Protein AF-A0A834E136-F1 (afdb_monomer_lite)

Radius of gyration: 84.35 Å; chains: 1; bounding box: 165×49×210 Å

Organism: NCBI:txid89673

Sequence (262 aa):
MEGLWGRLCPQEQSDVAVHLAGGCGPAGPSRASQVPGPALGCASSLPAPTQEKERQRLENLRRKEEAEQLRRQKVEEDKRRRLEEAKLKREERLRKVMQARERVEQMKEEKKKQIEQKFAQLDEKNEKAKEERLAEEKAKKKAAAKKMEEMEVRRKQEEEARRLKWLQQEEEERRHQELLQKKKEEEEQERLRKAAEAIIHQYYHPPNVLELFGTILQLDLEDIFKKSKPRYHKRTSSAVWHSPPLQSTRVPGSLTYSLKKY

Structure (mmCIF, N/CA/C/O backbone):
data_AF-A0A834E136-F1
#
_entry.id   AF-A0A834E136-F1
#
loop_
_atom_site.group_PDB
_atom_site.id
_atom_site.type_symbol
_atom_site.label_atom_id
_atom_site.label_alt_id
_atom_site.label_comp_id
_atom_site.label_asym_id
_atom_site.label_entity_id
_atom_site.label_seq_id
_atom_site.pdbx_PDB_ins_code
_atom_site.Cartn_x
_atom_site.Cartn_y
_atom_site.Cartn_z
_atom_site.occupancy
_atom_site.B_iso_or_equiv
_atom_site.auth_seq_id
_atom_site.auth_comp_id
_atom_site.auth_asym_id
_atom_site.auth_atom_id
_atom_site.pdbx_PDB_model_num
ATOM 1 N N . MET A 1 1 ? -75.568 9.984 7.947 1.00 40.75 1 MET A N 1
ATOM 2 C CA . MET A 1 1 ? -75.629 8.64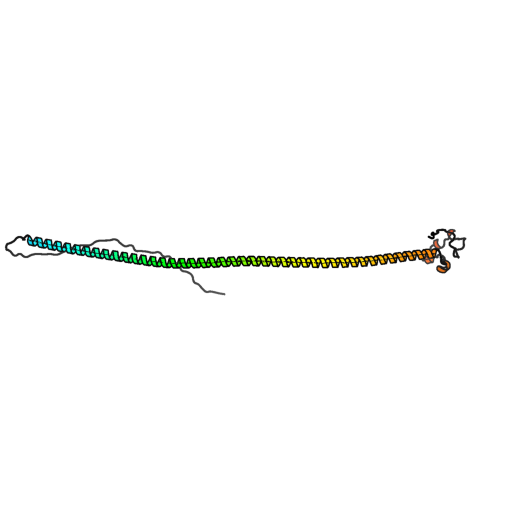6 8.564 1.00 40.75 1 MET A CA 1
ATOM 3 C C . MET A 1 1 ? -74.900 8.779 9.886 1.00 40.75 1 MET A C 1
ATOM 5 O O . MET A 1 1 ? -73.699 8.990 9.878 1.00 40.75 1 MET A O 1
ATOM 9 N N . GLU A 1 2 ? -75.625 9.121 10.954 1.00 42.00 2 GLU A N 1
ATOM 10 C CA . GLU A 1 2 ? -76.319 8.140 11.820 1.00 42.00 2 GLU A CA 1
ATOM 11 C C . GLU A 1 2 ? -75.305 7.146 12.395 1.00 42.00 2 GLU A C 1
ATOM 13 O O . GLU A 1 2 ? -74.567 6.532 11.640 1.00 42.00 2 GLU A O 1
ATOM 18 N N . GLY A 1 3 ? -75.163 6.918 13.692 1.00 41.88 3 GLY A N 1
ATOM 19 C CA . GLY A 1 3 ? -75.958 7.217 14.882 1.00 41.88 3 GLY A CA 1
ATOM 20 C C . GLY A 1 3 ? -75.423 6.255 15.962 1.00 41.88 3 GLY A C 1
ATOM 21 O O . GLY A 1 3 ? -75.027 5.148 15.623 1.00 41.88 3 GLY A O 1
ATOM 22 N N . LEU A 1 4 ? -75.202 6.729 17.197 1.00 47.88 4 LEU A N 1
ATOM 23 C CA . LEU A 1 4 ? -75.934 6.300 18.410 1.00 47.88 4 LEU A CA 1
ATOM 24 C C . LEU A 1 4 ? -75.762 4.793 18.749 1.00 47.88 4 LEU A C 1
ATOM 26 O O . LEU A 1 4 ? -76.104 3.943 17.944 1.00 47.88 4 LEU A O 1
ATOM 30 N N . TRP A 1 5 ? -75.251 4.333 19.896 1.00 47.28 5 TRP A N 1
ATOM 31 C CA . TRP A 1 5 ? -75.589 4.530 21.324 1.00 47.28 5 TRP A CA 1
ATOM 32 C C . TRP A 1 5 ? -74.465 3.843 22.152 1.00 47.28 5 TRP A C 1
ATOM 34 O O . TRP A 1 5 ? -73.765 3.000 21.606 1.00 47.28 5 TRP A O 1
ATOM 44 N N . GLY A 1 6 ? -74.202 4.042 23.446 1.00 39.84 6 GLY A N 1
ATOM 45 C CA . GLY A 1 6 ? -74.818 4.760 24.565 1.00 39.84 6 GLY A CA 1
ATOM 46 C C . GLY A 1 6 ? -73.765 4.829 25.700 1.00 39.84 6 GLY A C 1
ATOM 47 O O . GLY A 1 6 ? -72.849 4.019 25.748 1.00 39.84 6 GLY A O 1
ATOM 48 N N . ARG A 1 7 ? -73.682 5.910 26.480 1.00 42.19 7 ARG A N 1
ATOM 49 C CA . ARG A 1 7 ? -74.541 6.280 27.622 1.00 42.19 7 ARG A CA 1
ATOM 50 C C . ARG A 1 7 ? -74.270 5.406 28.861 1.00 42.19 7 ARG A C 1
ATOM 52 O O . ARG A 1 7 ? -74.858 4.344 28.986 1.00 42.19 7 ARG A O 1
ATOM 59 N N . LEU A 1 8 ? -73.488 5.925 29.813 1.00 39.44 8 LEU A N 1
ATOM 60 C CA . LEU A 1 8 ? -73.970 6.123 31.187 1.00 39.44 8 LEU A CA 1
ATOM 61 C C . LEU A 1 8 ? -73.100 7.155 31.924 1.00 39.44 8 LEU A C 1
ATOM 63 O O . LEU A 1 8 ? -71.877 7.089 31.924 1.00 39.44 8 LEU A O 1
ATOM 67 N N . CYS A 1 9 ? -73.785 8.135 32.498 1.00 40.28 9 CYS A N 1
ATOM 68 C CA . CYS A 1 9 ? -73.292 9.226 33.333 1.00 40.28 9 CYS A CA 1
ATOM 69 C C . CYS A 1 9 ? -74.016 9.091 34.704 1.00 40.28 9 CYS A C 1
ATOM 71 O O . CYS A 1 9 ? -74.736 8.109 34.896 1.00 40.28 9 CYS A O 1
ATOM 73 N N . PRO A 1 10 ? -73.889 10.044 35.636 1.00 62.47 10 PRO A N 1
ATOM 74 C CA . PRO A 1 10 ? -73.054 10.010 36.837 1.00 62.47 10 PRO A CA 1
ATOM 75 C C . PRO A 1 10 ? -73.903 9.906 38.123 1.00 62.47 10 PRO A C 1
ATOM 77 O O . PRO A 1 10 ? -75.123 9.986 38.052 1.00 62.47 10 PRO A O 1
ATOM 80 N N . GLN A 1 11 ? -73.292 9.834 39.312 1.00 38.91 11 GLN A N 1
ATOM 81 C CA . GLN A 1 11 ? -73.997 10.305 40.512 1.00 38.91 11 GLN A CA 1
ATOM 82 C C . GLN A 1 11 ? -73.032 10.777 41.607 1.00 38.91 11 GLN A C 1
ATOM 84 O O . GLN A 1 11 ? -72.382 9.994 42.296 1.00 38.91 11 GLN A O 1
ATOM 89 N N . GLU A 1 12 ? -72.976 12.097 41.732 1.00 44.81 12 GLU A N 1
ATOM 90 C CA . GLU A 1 12 ? -72.620 12.836 42.934 1.00 44.81 12 GLU A CA 1
ATOM 91 C C . GLU A 1 12 ? -73.768 12.703 43.954 1.00 44.81 12 GLU A C 1
ATOM 93 O O . GLU A 1 12 ? -74.940 12.716 43.559 1.00 44.81 12 GLU A O 1
ATOM 98 N N . GLN A 1 13 ? -73.455 12.594 45.248 1.00 37.56 13 GLN A N 1
ATOM 99 C CA . GLN A 1 13 ? -74.402 12.949 46.306 1.00 37.56 13 GLN A CA 1
ATOM 100 C C . GLN A 1 13 ? -73.652 13.364 47.576 1.00 37.56 13 GLN A C 1
ATOM 102 O O . GLN A 1 13 ? -73.012 12.564 48.258 1.00 37.56 13 GLN A O 1
ATOM 107 N N . SER A 1 14 ? -73.720 14.664 47.825 1.00 41.53 14 SER A N 1
ATOM 108 C CA . SER A 1 14 ? -73.577 15.335 49.106 1.00 41.53 14 SER A CA 1
ATOM 109 C C . SER A 1 14 ? -74.970 15.454 49.744 1.00 41.53 14 SER A C 1
ATOM 111 O O . SER A 1 14 ? -75.930 15.672 49.021 1.00 41.53 14 SER A O 1
ATOM 113 N N . ASP A 1 15 ? -75.064 15.278 51.066 1.00 36.50 15 ASP A N 1
ATOM 114 C CA . ASP A 1 15 ? -76.121 15.753 51.992 1.00 36.50 15 ASP A CA 1
ATOM 115 C C . ASP A 1 15 ? -75.713 15.217 53.385 1.00 36.50 15 ASP A C 1
ATOM 117 O O . ASP A 1 15 ? -75.462 14.025 53.543 1.00 36.50 15 ASP A O 1
ATOM 121 N N . VAL A 1 16 ? -75.321 16.007 54.392 1.00 37.16 16 VAL A N 1
ATOM 122 C CA . VAL A 1 16 ? -76.029 17.056 55.152 1.00 37.16 16 VAL A CA 1
ATOM 123 C C . VAL A 1 16 ? -77.309 16.544 55.813 1.00 37.16 16 VAL A C 1
ATOM 125 O O . VAL A 1 16 ? -78.130 15.890 55.188 1.00 37.16 16 VAL A O 1
ATOM 128 N N . ALA A 1 17 ? -77.468 16.966 57.076 1.00 36.22 17 ALA A N 1
ATOM 129 C CA . ALA A 1 17 ? -78.671 16.925 57.909 1.00 36.22 17 ALA A CA 1
ATOM 130 C C . ALA A 1 17 ? -78.782 15.688 58.841 1.00 36.22 17 ALA A C 1
ATOM 132 O O . ALA A 1 17 ? -78.521 14.574 58.423 1.00 36.22 17 ALA A O 1
ATOM 133 N N . VAL A 1 18 ? -79.201 15.738 60.113 1.00 36.53 18 VAL A N 1
ATOM 134 C CA . VAL A 1 18 ? -79.643 16.784 61.060 1.00 36.53 18 VAL A CA 1
ATOM 135 C C . VAL A 1 18 ? -80.212 15.992 62.255 1.00 36.53 18 VAL A C 1
ATOM 137 O O . VAL A 1 18 ? -80.856 14.971 62.038 1.00 36.53 18 VAL A O 1
ATOM 140 N N . HIS A 1 19 ? -80.037 16.504 63.482 1.00 35.12 19 HIS A N 1
ATOM 141 C CA . HIS A 1 19 ? -80.837 16.184 64.688 1.00 35.12 19 HIS A CA 1
ATOM 142 C C . HIS A 1 19 ? -80.618 14.789 65.341 1.00 35.12 19 HIS A C 1
ATOM 144 O O . HIS A 1 19 ? -80.385 13.800 64.671 1.00 35.12 19 HIS A O 1
ATOM 150 N N . LEU A 1 20 ? -80.629 14.596 66.665 1.00 43.25 20 LEU A N 1
ATOM 151 C CA . LEU A 1 20 ? -81.335 15.298 67.735 1.00 43.25 20 LEU A CA 1
ATOM 152 C C . LEU A 1 20 ? -80.505 15.412 69.022 1.00 43.25 20 LEU A C 1
ATOM 154 O O . LEU A 1 20 ? -79.859 14.471 69.479 1.00 43.25 20 LEU A O 1
ATOM 158 N N . ALA A 1 21 ? -80.648 16.583 69.633 1.00 38.22 21 ALA A N 1
ATOM 159 C CA . ALA A 1 21 ? -80.440 16.844 71.044 1.00 38.22 21 ALA A CA 1
ATOM 160 C C . ALA A 1 21 ? -81.585 16.261 71.898 1.00 38.22 21 ALA A C 1
ATOM 162 O O . ALA A 1 21 ? -82.700 16.077 71.414 1.00 38.22 21 ALA A O 1
ATOM 163 N N . GLY A 1 22 ? -81.323 16.077 73.192 1.00 37.47 22 GLY A N 1
ATOM 164 C CA . GLY A 1 22 ? -82.337 15.867 74.231 1.00 37.47 22 GLY A CA 1
ATOM 165 C C . GLY A 1 22 ? -81.836 14.879 75.285 1.00 37.47 22 GLY A C 1
ATOM 166 O O . GLY A 1 22 ? -81.422 13.782 74.951 1.00 37.47 22 GLY A O 1
ATOM 167 N N . GLY A 1 23 ? -81.803 15.172 76.576 1.00 35.03 23 GLY A N 1
ATOM 168 C CA . GLY A 1 23 ? -82.267 16.332 77.316 1.00 35.03 23 GLY A CA 1
ATOM 169 C C . GLY A 1 23 ? -82.114 16.027 78.807 1.00 35.03 23 GLY A C 1
ATOM 170 O O . GLY A 1 23 ? -82.211 14.877 79.234 1.00 35.03 23 GLY A O 1
ATOM 171 N N . CYS A 1 24 ? -81.831 17.070 79.580 1.00 34.38 24 CYS A N 1
ATOM 172 C CA . CYS A 1 24 ? -81.912 17.093 81.033 1.00 34.38 24 CYS A CA 1
ATOM 173 C C . CYS A 1 24 ? -83.300 16.671 81.539 1.00 34.38 24 CYS A C 1
ATOM 175 O O . CYS A 1 24 ? -84.306 17.032 80.933 1.00 34.38 24 CYS A O 1
ATOM 177 N N . GLY A 1 25 ? -83.357 16.124 82.754 1.00 34.50 25 GLY A N 1
ATOM 178 C CA . GLY A 1 25 ? -84.344 16.617 83.716 1.00 34.50 25 GLY A CA 1
ATOM 179 C C . GLY A 1 25 ? -84.888 15.617 84.743 1.00 34.50 25 GLY A C 1
ATOM 180 O O . GLY A 1 25 ? -84.846 14.417 84.501 1.00 34.50 25 GLY A O 1
ATOM 181 N N . PRO A 1 26 ? -85.366 16.109 85.905 1.00 61.53 26 PRO A N 1
ATOM 182 C CA . PRO A 1 26 ? -85.469 15.371 87.165 1.00 61.53 26 PRO A CA 1
ATOM 183 C C . PRO A 1 26 ? -86.930 15.198 87.653 1.00 61.53 26 PRO A C 1
ATOM 185 O O . PRO A 1 26 ? -87.873 15.491 86.927 1.00 61.53 26 PRO A O 1
ATOM 188 N N . ALA A 1 27 ? -87.058 14.838 88.939 1.00 35.34 27 ALA A N 1
ATOM 189 C CA . ALA A 1 27 ? -88.191 15.052 89.859 1.00 35.34 27 ALA A CA 1
ATOM 190 C C . ALA A 1 27 ? -89.176 13.885 90.103 1.00 35.34 27 ALA A C 1
ATOM 192 O O . ALA A 1 27 ? -89.742 13.295 89.190 1.00 35.34 27 ALA A O 1
ATOM 193 N N . GLY A 1 28 ? -89.397 13.602 91.399 1.00 37.38 28 GLY A N 1
ATOM 194 C CA . GLY A 1 28 ? -90.583 12.905 91.925 1.00 37.38 28 GLY A CA 1
ATOM 195 C C . GLY A 1 28 ? -91.839 13.796 91.886 1.00 37.38 28 GLY A C 1
ATOM 196 O O . GLY A 1 28 ? -91.758 14.923 91.397 1.00 37.38 28 GLY A O 1
ATOM 197 N N . PRO A 1 29 ? -93.011 13.316 92.351 1.00 52.19 29 PRO A N 1
ATOM 198 C CA . PRO A 1 29 ? -93.522 13.537 93.731 1.00 52.19 29 PRO A CA 1
ATOM 199 C C . PRO A 1 29 ? -94.245 12.270 94.280 1.00 52.19 29 PRO A C 1
ATOM 201 O O . PRO A 1 29 ? -94.453 11.324 93.534 1.00 52.19 29 PRO A O 1
ATOM 204 N N . SER A 1 30 ? -94.513 12.013 95.572 1.00 37.09 30 SER A N 1
ATOM 205 C CA . SER A 1 30 ? -95.126 12.710 96.728 1.00 37.09 30 SER A CA 1
ATOM 206 C C . SER A 1 30 ? -96.671 12.753 96.769 1.00 37.09 30 SER A C 1
ATOM 208 O O . SER A 1 30 ? -97.298 13.232 95.830 1.00 37.09 30 SER A O 1
ATOM 210 N N . ARG A 1 31 ? -97.207 12.371 97.955 1.00 36.62 31 ARG A N 1
ATOM 211 C CA . ARG A 1 31 ? -98.584 12.477 98.527 1.00 36.62 31 ARG A CA 1
ATOM 212 C C . ARG A 1 31 ? -99.651 11.446 98.105 1.00 36.62 31 ARG A C 1
ATOM 214 O O . ARG A 1 31 ? -99.677 11.039 96.961 1.00 36.62 31 ARG A O 1
ATOM 221 N N . ALA A 1 32 ? -100.645 11.064 98.921 1.00 35.28 32 ALA A N 1
ATOM 222 C CA . ALA A 1 32 ? -100.967 11.169 100.361 1.00 35.28 32 ALA A CA 1
ATOM 223 C C . ALA A 1 32 ? -102.357 10.516 100.600 1.00 35.28 32 ALA A C 1
ATOM 225 O O . ALA A 1 32 ? -103.106 10.334 99.644 1.00 35.28 32 ALA A O 1
ATOM 226 N N . SER A 1 33 ? -102.730 10.358 101.882 1.00 34.12 33 SER A N 1
ATOM 227 C CA . SER A 1 33 ? -104.084 10.098 102.436 1.00 34.12 33 SER A CA 1
ATOM 228 C C . SER A 1 33 ? -104.473 8.614 102.540 1.00 34.12 33 SER A C 1
ATOM 230 O O . SER A 1 33 ? -104.162 7.837 101.655 1.00 34.12 33 SER A O 1
ATOM 232 N N . GLN A 1 34 ? -105.140 8.128 103.593 1.00 36.25 34 GLN A N 1
ATOM 233 C CA . GLN A 1 34 ? -106.135 8.792 104.441 1.00 36.25 34 GLN A CA 1
ATOM 234 C C . GLN A 1 34 ? -106.344 8.027 105.772 1.00 36.25 34 GLN A C 1
ATOM 236 O O . GLN A 1 34 ? -106.152 6.817 105.829 1.00 36.25 34 GLN A O 1
ATOM 241 N N . VAL A 1 35 ? -106.781 8.743 106.814 1.00 42.19 35 VAL A N 1
ATOM 242 C CA . VAL A 1 35 ? -107.361 8.238 108.081 1.00 42.19 35 VAL A CA 1
ATOM 243 C C . VAL A 1 35 ? -108.734 8.913 108.249 1.00 42.19 35 VAL A C 1
ATOM 245 O O . VAL A 1 35 ? -108.889 10.045 107.785 1.00 42.19 35 VAL A O 1
ATOM 248 N N . PRO A 1 36 ? -109.737 8.237 108.838 1.00 47.78 36 PRO A N 1
ATOM 249 C CA . PRO A 1 36 ? -110.381 8.662 110.107 1.00 47.78 36 PRO A CA 1
ATOM 250 C C . PRO A 1 36 ? -110.638 7.430 111.025 1.00 47.78 36 PRO A C 1
ATOM 252 O O . PRO A 1 36 ? -110.638 6.309 110.537 1.00 47.78 36 PRO A O 1
ATOM 255 N N . GLY A 1 37 ? -110.761 7.469 112.359 1.00 32.00 37 GLY A N 1
ATOM 256 C CA . GLY A 1 37 ? -111.633 8.272 113.238 1.00 32.00 37 GLY A CA 1
ATOM 257 C C . GLY A 1 37 ? -112.595 7.328 114.023 1.00 32.00 37 GLY A C 1
ATOM 258 O O . GLY A 1 37 ? -112.841 6.239 113.529 1.00 32.00 37 GLY A O 1
ATOM 259 N N . PRO A 1 38 ? -113.107 7.663 115.229 1.00 61.81 38 PRO A N 1
ATOM 260 C CA . PRO A 1 38 ? -112.961 6.839 116.452 1.00 61.81 38 PRO A CA 1
ATOM 261 C C . PRO A 1 38 ? -114.265 6.268 117.074 1.00 61.81 38 PRO A C 1
ATOM 263 O O . PRO A 1 38 ? -115.361 6.640 116.671 1.00 61.81 38 PRO A O 1
ATOM 266 N N . ALA A 1 39 ? -114.149 5.449 118.136 1.00 34.97 39 ALA A N 1
ATOM 267 C CA . ALA A 1 39 ? -115.203 5.240 119.145 1.00 34.97 39 ALA A CA 1
ATOM 268 C C . ALA A 1 39 ? -114.621 4.826 120.516 1.00 34.97 39 ALA A C 1
ATOM 270 O O . ALA A 1 39 ? -113.607 4.140 120.607 1.00 34.97 39 ALA A O 1
ATOM 271 N N . LEU A 1 40 ? -115.277 5.321 121.563 1.00 34.84 40 LEU A N 1
ATOM 272 C CA . LEU A 1 40 ? -114.895 5.410 122.974 1.00 34.84 40 LEU A CA 1
ATOM 273 C C . LEU A 1 40 ? -115.223 4.127 123.758 1.00 34.84 40 LEU A C 1
ATOM 275 O O . LEU A 1 40 ? -116.150 3.412 123.393 1.00 34.84 40 LEU A O 1
ATOM 279 N N . GLY A 1 41 ? -114.551 3.896 124.894 1.00 30.14 41 GLY A N 1
ATOM 280 C CA . GLY A 1 41 ? -114.971 2.847 125.833 1.00 30.14 41 GLY A CA 1
ATOM 281 C C . GLY A 1 41 ? -114.008 2.544 126.983 1.00 30.14 41 GLY A C 1
ATOM 282 O O . GLY A 1 41 ? -113.309 1.546 126.942 1.00 30.14 41 GLY A O 1
ATOM 283 N N . CYS A 1 42 ? -113.989 3.445 127.967 1.00 27.36 42 CYS A N 1
ATOM 284 C CA . CYS A 1 42 ? -113.663 3.328 129.398 1.00 27.36 42 CYS A CA 1
ATOM 285 C C . CYS A 1 42 ? -112.848 2.147 129.986 1.00 27.36 42 CYS A C 1
ATOM 287 O O . CYS A 1 42 ? -113.233 0.992 129.889 1.00 27.36 42 CYS A O 1
ATOM 289 N N . ALA A 1 43 ? -111.867 2.554 130.813 1.00 32.66 43 ALA A N 1
ATOM 290 C CA . ALA A 1 43 ? -111.427 1.974 132.095 1.00 32.66 43 ALA A CA 1
ATOM 291 C C . ALA A 1 43 ? -110.953 0.503 132.081 1.00 32.66 43 ALA A C 1
ATOM 293 O O . ALA A 1 43 ? -111.722 -0.428 131.897 1.00 32.66 43 ALA A O 1
ATOM 294 N N . SER A 1 44 ? -109.704 0.192 132.432 1.00 31.34 44 SER A N 1
ATOM 295 C CA . SER A 1 44 ? -109.238 0.262 133.825 1.00 31.34 44 SER A CA 1
ATOM 296 C C . SER A 1 44 ? -107.710 0.072 133.911 1.00 31.34 44 SER A C 1
ATOM 298 O O . SER A 1 44 ? -107.164 -0.830 133.291 1.00 31.34 44 SER A O 1
ATOM 300 N N . SER A 1 45 ? -107.050 0.931 134.696 1.00 32.34 45 SER A N 1
ATOM 301 C CA . SER A 1 45 ? -105.858 0.678 135.537 1.00 32.34 45 SER A CA 1
ATOM 302 C C . SER A 1 45 ? -104.692 -0.236 135.066 1.00 32.34 45 SER A C 1
ATOM 304 O O . SER A 1 45 ? -104.803 -1.455 135.145 1.00 32.34 45 SER A O 1
ATOM 306 N N . LEU A 1 46 ? -103.513 0.405 134.887 1.00 37.84 46 LEU A N 1
ATOM 307 C CA . LEU A 1 46 ? -102.130 -0.056 135.216 1.00 37.84 46 LEU A CA 1
ATOM 308 C C . LEU A 1 46 ? -101.459 -1.127 134.306 1.00 37.84 46 LEU A C 1
ATOM 310 O O . LEU A 1 46 ? -102.172 -1.905 133.684 1.00 37.84 46 LEU A O 1
ATOM 314 N N . PRO A 1 47 ? -100.103 -1.269 134.254 1.00 44.00 47 PRO A N 1
ATOM 315 C CA . PRO A 1 47 ? -99.007 -0.469 134.831 1.00 44.00 47 PRO A CA 1
ATOM 316 C C . PRO A 1 47 ? -97.932 -0.007 133.796 1.00 44.00 47 PRO A C 1
ATOM 318 O O . PRO A 1 47 ? -97.967 -0.347 132.615 1.00 44.00 47 PRO A O 1
ATOM 321 N N . ALA A 1 48 ? -96.956 0.784 134.258 1.00 39.66 48 ALA A N 1
ATOM 322 C CA . ALA A 1 48 ? -95.792 1.288 133.515 1.00 39.66 48 ALA A CA 1
ATOM 323 C C . ALA A 1 48 ? -94.933 0.181 132.845 1.00 39.66 48 ALA A C 1
ATOM 325 O O . ALA A 1 48 ? -94.855 -0.929 133.380 1.00 39.66 48 ALA A O 1
ATOM 326 N N . PRO A 1 49 ? -94.253 0.450 131.705 1.00 40.16 49 PRO A N 1
ATOM 327 C CA . PRO A 1 49 ? -93.380 -0.531 131.067 1.00 40.16 49 PRO A CA 1
ATOM 328 C C . PRO A 1 49 ? -92.197 -0.862 131.981 1.00 40.16 49 PRO A C 1
ATOM 330 O O . PRO A 1 49 ? -91.431 0.009 132.386 1.00 40.16 49 PRO A O 1
ATOM 333 N N . THR A 1 50 ? -92.033 -2.142 132.302 1.00 52.44 50 THR A N 1
ATOM 334 C CA . THR A 1 50 ? -90.825 -2.638 132.954 1.00 52.44 50 THR A CA 1
ATOM 335 C C . THR A 1 50 ? -89.652 -2.509 131.976 1.00 52.44 50 THR A C 1
ATOM 337 O O . THR A 1 50 ? -89.785 -2.826 130.791 1.00 52.44 50 THR A O 1
ATOM 340 N N . GLN A 1 51 ? -88.497 -2.043 132.470 1.00 56.94 51 GLN A N 1
ATOM 341 C CA . GLN A 1 51 ? -87.265 -1.750 131.707 1.00 56.94 51 GLN A CA 1
ATOM 342 C C . GLN A 1 51 ? -86.785 -2.890 130.778 1.00 56.94 51 GLN A C 1
ATOM 344 O O . GLN A 1 51 ? -85.950 -2.693 129.898 1.00 56.94 51 GLN A O 1
ATOM 349 N N . GLU A 1 52 ? -87.315 -4.096 130.958 1.00 58.03 52 GLU A N 1
ATOM 350 C CA . GLU A 1 52 ? -86.980 -5.319 130.237 1.00 58.03 52 GLU A CA 1
ATOM 351 C C . GLU A 1 52 ? -87.530 -5.356 128.795 1.00 58.03 52 GLU A C 1
ATOM 353 O O . GLU A 1 52 ? -86.834 -5.798 127.880 1.00 58.03 52 GLU A O 1
ATOM 358 N N . LYS A 1 53 ? -88.726 -4.801 128.535 1.00 57.06 53 LYS A N 1
ATOM 359 C CA . LYS A 1 53 ? -89.309 -4.749 127.173 1.00 57.06 53 LYS A CA 1
ATOM 360 C C . LYS A 1 53 ? -88.639 -3.709 126.267 1.00 57.06 53 LYS A C 1
ATOM 362 O O . LYS A 1 53 ? -88.580 -3.898 125.051 1.00 57.06 53 LYS A O 1
ATOM 367 N N . GLU A 1 54 ? -88.115 -2.625 126.839 1.00 62.66 54 GLU A N 1
ATOM 368 C CA . GLU A 1 54 ? -87.306 -1.642 126.103 1.00 62.66 54 GLU A CA 1
ATOM 369 C C . GLU A 1 54 ? -85.946 -2.218 125.698 1.00 62.66 54 GLU A C 1
ATOM 371 O O . GLU A 1 54 ? -85.528 -2.050 124.550 1.00 62.66 54 GLU A O 1
ATOM 376 N N . ARG A 1 55 ? -85.300 -2.981 126.591 1.00 67.25 55 ARG A N 1
ATOM 377 C CA . ARG A 1 55 ? -84.050 -3.697 126.284 1.00 67.25 55 ARG A CA 1
ATOM 378 C C . ARG A 1 55 ? -84.216 -4.651 125.101 1.00 67.25 55 ARG A C 1
ATOM 380 O O . ARG A 1 55 ? -83.399 -4.634 124.186 1.00 67.25 55 ARG A O 1
ATOM 387 N N . GLN A 1 56 ? -85.314 -5.402 125.063 1.00 69.69 56 GLN A N 1
ATOM 388 C CA . GLN A 1 56 ? -85.584 -6.377 124.004 1.00 69.69 56 GLN A CA 1
ATOM 389 C C . GLN A 1 56 ? -85.828 -5.728 122.626 1.00 69.69 56 GLN A C 1
ATOM 391 O O . GLN A 1 56 ? -85.477 -6.291 121.587 1.00 69.69 56 GLN A O 1
ATOM 396 N N . ARG A 1 57 ? -86.407 -4.520 122.575 1.00 72.56 57 ARG A N 1
ATOM 397 C CA . ARG A 1 57 ? -86.549 -3.755 121.320 1.00 72.56 57 ARG A CA 1
ATOM 398 C C . ARG A 1 57 ? -85.209 -3.220 120.821 1.00 72.56 57 ARG A C 1
ATOM 400 O O . ARG A 1 57 ? -84.949 -3.285 119.620 1.00 72.56 57 ARG A O 1
ATOM 407 N N . LEU A 1 58 ? -84.365 -2.733 121.730 1.00 74.44 58 LEU A N 1
ATOM 408 C CA . LEU A 1 58 ? -83.027 -2.245 121.400 1.00 74.44 58 LEU A CA 1
ATOM 409 C C . LEU A 1 58 ? -82.119 -3.382 120.905 1.00 74.44 58 LEU A C 1
ATOM 411 O O . LEU A 1 58 ? -81.374 -3.205 119.946 1.00 74.44 58 LEU A O 1
ATOM 415 N N . GLU A 1 59 ? -82.236 -4.567 121.502 1.00 77.31 59 GLU A N 1
ATOM 416 C CA . GLU A 1 59 ? -81.522 -5.772 121.072 1.00 77.31 59 GLU A CA 1
ATOM 417 C C . GLU A 1 59 ? -81.960 -6.238 119.673 1.00 77.31 59 GLU A C 1
ATOM 419 O O . GLU A 1 59 ? -81.119 -6.538 118.828 1.00 77.31 59 GLU A O 1
ATOM 424 N N . ASN A 1 60 ? -83.262 -6.215 119.369 1.00 80.25 60 ASN A N 1
ATOM 425 C CA . ASN A 1 60 ? -83.764 -6.542 118.029 1.00 80.25 60 ASN A CA 1
ATOM 426 C C . ASN A 1 60 ? -83.331 -5.528 116.956 1.00 80.25 60 ASN A C 1
ATOM 428 O O . ASN A 1 60 ? -83.069 -5.917 115.817 1.00 80.25 60 ASN A O 1
ATOM 432 N N . LEU A 1 61 ? -83.235 -4.240 117.304 1.00 77.56 61 LEU A N 1
ATOM 433 C CA . LEU A 1 61 ? -82.696 -3.206 116.416 1.00 77.56 61 LEU A CA 1
ATOM 434 C C . LEU A 1 61 ? -81.203 -3.416 116.159 1.00 77.56 61 LEU A C 1
ATOM 436 O O . LEU A 1 61 ? -80.806 -3.440 114.998 1.00 77.56 61 LEU A O 1
ATOM 440 N N . ARG A 1 62 ? -80.409 -3.684 117.205 1.00 80.38 62 ARG A N 1
ATOM 441 C CA . ARG A 1 62 ? -78.987 -4.037 117.062 1.00 80.38 62 ARG A CA 1
ATOM 442 C C . ARG A 1 62 ? -78.791 -5.275 116.198 1.00 80.38 62 ARG A C 1
ATOM 444 O O . ARG A 1 62 ? -78.015 -5.235 115.255 1.00 80.38 62 ARG A O 1
ATOM 451 N N . ARG A 1 63 ? -79.568 -6.337 116.420 1.00 82.12 63 ARG A N 1
ATOM 452 C CA . ARG A 1 63 ? -79.512 -7.558 115.601 1.00 82.12 63 ARG A CA 1
ATOM 453 C C . ARG A 1 63 ? -79.884 -7.301 114.136 1.00 82.12 63 ARG A C 1
ATOM 455 O O . ARG A 1 63 ? -79.357 -7.954 113.237 1.00 82.12 63 ARG A O 1
ATOM 462 N N . LYS A 1 64 ? -80.790 -6.354 113.875 1.00 80.75 64 LYS A N 1
ATOM 463 C CA . LYS A 1 64 ? -81.179 -5.938 112.520 1.00 80.75 64 LYS A CA 1
ATOM 464 C C . LYS A 1 64 ? -80.100 -5.082 111.852 1.00 80.75 64 LYS A C 1
ATOM 466 O O . LYS A 1 64 ? -79.828 -5.300 110.675 1.00 80.75 64 LYS A O 1
ATOM 471 N N . GLU A 1 65 ? -79.469 -4.173 112.591 1.00 84.56 65 GLU A N 1
ATOM 472 C CA . GLU A 1 65 ? -78.312 -3.391 112.138 1.00 84.56 65 GLU A CA 1
ATOM 473 C C . GLU A 1 65 ? -77.102 -4.293 111.858 1.00 84.56 65 GLU A C 1
ATOM 475 O O . GLU A 1 65 ? -76.490 -4.177 110.801 1.00 84.56 65 GLU A O 1
ATOM 480 N N . GLU A 1 66 ? -76.808 -5.260 112.730 1.00 85.62 66 GLU A N 1
ATOM 481 C CA . GLU A 1 66 ? -75.758 -6.269 112.536 1.00 85.62 66 GLU A CA 1
ATOM 482 C C . GLU A 1 66 ? -76.042 -7.151 111.312 1.00 85.62 66 GLU A C 1
ATOM 484 O O . GLU A 1 66 ? -75.158 -7.377 110.483 1.00 85.62 66 GLU A O 1
ATOM 489 N N . ALA A 1 67 ? -77.288 -7.604 111.130 1.00 85.31 67 ALA A N 1
ATOM 490 C CA . ALA A 1 67 ? -77.685 -8.357 109.942 1.00 85.31 67 ALA A CA 1
ATOM 491 C C . ALA A 1 67 ? -77.588 -7.515 108.655 1.00 85.31 67 ALA A C 1
ATOM 493 O O . ALA A 1 67 ? -77.222 -8.037 107.599 1.00 85.31 67 ALA A O 1
ATOM 494 N N . GLU A 1 68 ? -77.891 -6.215 108.715 1.00 83.62 68 GLU A N 1
ATOM 495 C CA . GLU A 1 68 ? -77.734 -5.303 107.582 1.00 83.62 68 GLU A CA 1
ATOM 496 C C . GLU A 1 68 ? -76.255 -5.036 107.266 1.00 83.62 68 GLU A C 1
ATOM 498 O O . GLU A 1 68 ? -75.867 -5.097 106.098 1.00 83.62 68 GLU A O 1
ATOM 503 N N . GLN A 1 69 ? -75.412 -4.818 108.280 1.00 83.69 69 GLN A N 1
ATOM 504 C CA . GLN A 1 69 ? -73.965 -4.665 108.115 1.00 83.69 69 GLN A CA 1
ATOM 505 C C . GLN A 1 69 ? -73.336 -5.923 107.514 1.00 83.69 69 GLN A C 1
ATOM 507 O O . GLN A 1 69 ? -72.557 -5.821 106.568 1.00 83.69 69 GLN A O 1
ATOM 512 N N . LEU A 1 70 ? -73.743 -7.112 107.965 1.00 86.19 70 LEU A N 1
ATOM 513 C CA . LEU A 1 70 ? -73.272 -8.375 107.400 1.00 86.19 70 LEU A CA 1
ATOM 514 C C . LEU A 1 70 ? -73.710 -8.547 105.934 1.00 86.19 70 LEU A C 1
ATOM 516 O O . LEU A 1 70 ? -72.942 -9.031 105.101 1.00 86.19 70 LEU A O 1
ATOM 520 N N . ARG A 1 71 ? -74.931 -8.120 105.576 1.00 83.00 71 ARG A N 1
ATOM 521 C CA . ARG A 1 71 ? -75.386 -8.104 104.172 1.00 83.00 71 ARG A CA 1
ATOM 522 C C . ARG A 1 71 ? -74.597 -7.101 103.330 1.00 83.00 71 ARG A C 1
ATOM 524 O O . ARG A 1 71 ? -74.234 -7.436 102.203 1.00 83.00 71 ARG A O 1
ATOM 531 N N . ARG A 1 72 ? -74.305 -5.908 103.861 1.00 85.00 72 ARG A N 1
ATOM 532 C CA . ARG A 1 72 ? -73.472 -4.893 103.193 1.00 85.00 72 ARG A CA 1
ATOM 533 C C . ARG A 1 72 ? -72.056 -5.418 102.946 1.00 85.00 72 ARG A C 1
ATOM 535 O O . ARG A 1 72 ? -71.596 -5.341 101.811 1.00 85.00 72 ARG A O 1
ATOM 542 N N . GLN A 1 73 ? -71.430 -6.043 103.944 1.00 87.81 73 GLN A N 1
ATOM 543 C CA . GLN A 1 73 ? -70.108 -6.665 103.814 1.00 87.81 73 GLN A CA 1
ATOM 544 C C . GLN A 1 73 ? -70.093 -7.793 102.774 1.00 87.81 73 GLN A C 1
ATOM 546 O O . GLN A 1 73 ? -69.206 -7.817 101.929 1.00 87.81 73 GLN A O 1
ATOM 551 N N . LYS A 1 74 ? -71.104 -8.676 102.742 1.00 88.94 74 LYS A N 1
ATOM 552 C CA . LYS A 1 74 ? -71.197 -9.734 101.714 1.00 88.94 74 LYS A CA 1
ATOM 553 C C . LYS A 1 74 ? -71.317 -9.183 100.292 1.00 88.94 74 LYS A C 1
ATOM 555 O O . LYS A 1 74 ? -70.709 -9.722 99.374 1.00 88.94 74 LYS A O 1
ATOM 560 N N . VAL A 1 75 ? -72.100 -8.121 100.093 1.00 88.38 75 VAL A N 1
ATOM 561 C CA . VAL A 1 75 ? -72.238 -7.478 98.774 1.00 88.38 75 VAL A CA 1
ATOM 562 C C . VAL A 1 75 ? -70.953 -6.747 98.381 1.00 88.38 75 VAL A C 1
ATOM 564 O O . VAL A 1 75 ? -70.586 -6.753 97.209 1.00 88.38 75 VAL A O 1
ATOM 567 N N . GLU A 1 76 ? -70.265 -6.115 99.331 1.00 87.62 76 GLU A N 1
ATOM 568 C CA . GLU A 1 76 ? -68.972 -5.470 99.088 1.00 87.62 76 GLU A CA 1
ATOM 569 C C . GLU A 1 76 ? -67.878 -6.493 98.748 1.00 87.62 76 GLU A C 1
ATOM 571 O O . GLU A 1 76 ? -67.124 -6.289 97.794 1.00 87.62 76 GLU A O 1
ATOM 576 N N . GLU A 1 77 ? -67.835 -7.624 99.456 1.00 88.38 77 GLU A N 1
ATOM 577 C CA . GLU A 1 77 ? -66.914 -8.727 99.181 1.00 88.38 77 GLU A CA 1
ATOM 578 C C . GLU A 1 77 ? -67.201 -9.378 97.817 1.00 88.38 77 GLU A C 1
ATOM 580 O O . GLU A 1 77 ? -66.271 -9.577 97.039 1.00 88.38 77 GLU A O 1
ATOM 585 N N . ASP A 1 78 ? -68.470 -9.631 97.463 1.00 87.25 78 ASP A N 1
ATOM 586 C CA . ASP A 1 78 ? -68.843 -10.161 96.139 1.00 87.25 78 ASP A CA 1
ATOM 587 C C . ASP A 1 78 ? -68.483 -9.174 95.014 1.00 87.25 78 ASP A C 1
ATOM 589 O O . ASP A 1 78 ? -67.952 -9.564 93.974 1.00 87.25 78 ASP A O 1
ATOM 593 N N . LYS A 1 79 ? -68.677 -7.865 95.234 1.00 90.00 79 LYS A N 1
ATOM 594 C CA . LYS A 1 79 ? -68.217 -6.822 94.301 1.00 90.00 79 LYS A CA 1
ATOM 595 C C . LYS A 1 79 ? -66.693 -6.816 94.159 1.00 90.00 79 LYS A C 1
ATOM 597 O O . LYS A 1 79 ? -66.203 -6.700 93.036 1.00 90.00 79 LYS A O 1
ATOM 602 N N . ARG A 1 80 ? -65.9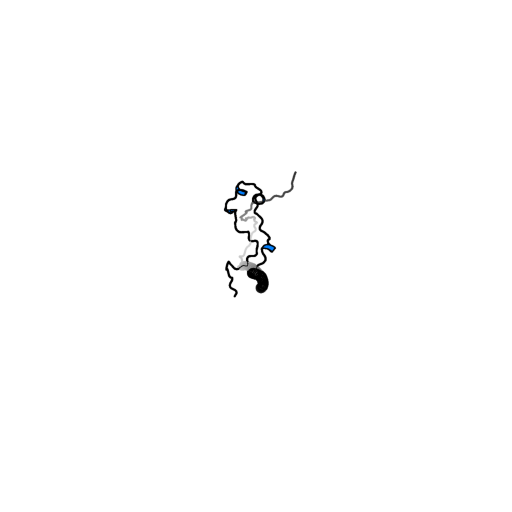43 -6.961 95.258 1.00 90.62 80 ARG A N 1
ATOM 603 C CA . ARG A 1 80 ? -64.476 -7.085 95.232 1.00 90.62 80 ARG A CA 1
ATOM 604 C C . ARG A 1 80 ? -64.033 -8.327 94.462 1.00 90.62 80 ARG A C 1
ATOM 606 O O . ARG A 1 80 ? -63.216 -8.186 93.557 1.00 90.62 80 ARG A O 1
ATOM 613 N N . ARG A 1 81 ? -64.630 -9.492 94.735 1.00 90.56 81 ARG A N 1
ATOM 614 C CA . ARG A 1 81 ? -64.350 -10.752 94.026 1.00 90.56 81 ARG A CA 1
ATOM 615 C C . ARG A 1 81 ? -64.614 -10.630 92.526 1.00 90.56 81 ARG A C 1
ATOM 617 O O . ARG A 1 81 ? -63.745 -10.978 91.738 1.00 90.56 81 ARG A O 1
ATOM 624 N N . ARG A 1 82 ? -65.745 -10.047 92.109 1.00 89.00 82 ARG A N 1
ATOM 625 C CA . ARG A 1 82 ? -66.051 -9.831 90.679 1.00 89.00 82 ARG A CA 1
ATOM 626 C C . ARG A 1 82 ? -65.070 -8.884 89.991 1.00 89.00 82 ARG A C 1
ATOM 628 O O . ARG A 1 82 ? -64.720 -9.103 88.834 1.00 89.00 82 ARG A O 1
ATOM 635 N N . LEU A 1 83 ? -64.634 -7.821 90.672 1.00 87.44 83 LEU A N 1
ATOM 636 C CA . LEU A 1 83 ? -63.633 -6.896 90.131 1.00 87.44 83 LEU A CA 1
ATOM 637 C C . LEU A 1 83 ? -62.254 -7.552 90.020 1.00 87.44 83 LEU A C 1
ATOM 639 O O . LEU A 1 83 ? -61.559 -7.329 89.031 1.00 87.44 83 LEU A O 1
ATOM 643 N N . GLU A 1 84 ? -61.860 -8.353 91.006 1.00 88.19 84 GLU A N 1
ATOM 644 C CA . GLU A 1 84 ? -60.602 -9.098 91.004 1.00 88.19 84 GLU A CA 1
ATOM 645 C C . GLU A 1 84 ? -60.597 -10.193 89.929 1.00 88.19 84 GLU A C 1
ATOM 647 O O . GLU A 1 84 ? -59.659 -10.273 89.139 1.00 88.19 84 GLU A O 1
ATOM 652 N N . GLU A 1 85 ? -61.690 -10.942 89.786 1.00 89.31 85 GLU A N 1
ATOM 653 C CA . GLU A 1 85 ? -61.871 -11.929 88.719 1.00 89.31 85 GLU A CA 1
ATOM 654 C C . GLU A 1 85 ? -61.857 -11.270 87.326 1.00 89.31 85 GLU A C 1
ATOM 656 O O . GLU A 1 85 ? -61.201 -11.754 86.401 1.00 89.31 85 GLU A O 1
ATOM 661 N N . ALA A 1 86 ? -62.505 -10.110 87.165 1.00 90.19 86 ALA A N 1
ATOM 662 C CA . ALA A 1 86 ? -62.457 -9.345 85.919 1.00 90.19 86 ALA A CA 1
ATOM 663 C C . ALA A 1 86 ? -61.050 -8.797 85.610 1.00 90.19 86 ALA A C 1
ATOM 665 O O . ALA A 1 86 ? -60.648 -8.772 84.441 1.00 90.19 86 ALA A O 1
ATOM 666 N N . LYS A 1 87 ? -60.288 -8.382 86.633 1.00 91.50 87 LYS A N 1
ATOM 667 C CA . LYS A 1 87 ? -58.881 -7.972 86.494 1.00 91.50 87 LYS A CA 1
ATOM 668 C C . LYS A 1 87 ? -58.008 -9.144 86.059 1.00 91.50 87 LYS A C 1
ATOM 670 O O . LYS A 1 87 ? -57.326 -9.015 85.046 1.00 91.50 87 LYS A O 1
ATOM 675 N N . LEU A 1 88 ? -58.106 -10.291 86.730 1.00 91.00 88 LEU A N 1
ATOM 676 C CA . LEU A 1 88 ? -57.363 -11.502 86.372 1.00 91.00 88 LEU A CA 1
ATOM 677 C C . LEU A 1 88 ? -57.687 -11.958 84.946 1.00 91.00 88 LEU A C 1
ATOM 679 O O . LEU A 1 88 ? -56.780 -12.242 84.172 1.00 91.00 88 LEU A O 1
ATOM 683 N N . LYS A 1 89 ? -58.958 -11.920 84.534 1.00 91.00 89 LYS A N 1
ATOM 684 C CA . LYS A 1 89 ? -59.368 -12.262 83.162 1.00 91.00 89 LYS A CA 1
ATOM 685 C C . LYS A 1 89 ? -58.818 -11.289 82.113 1.00 91.00 89 LYS A C 1
ATOM 687 O O . LYS A 1 89 ? -58.529 -11.683 80.981 1.00 91.00 89 LYS A O 1
ATOM 692 N N . ARG A 1 90 ? -58.671 -10.004 82.455 1.00 87.81 90 ARG A N 1
ATOM 693 C CA . ARG A 1 90 ? -58.043 -8.996 81.584 1.00 87.81 90 ARG A CA 1
ATOM 694 C C . ARG A 1 90 ? -56.530 -9.197 81.505 1.00 87.81 90 ARG A C 1
ATOM 696 O O . ARG A 1 90 ? -55.980 -9.120 80.408 1.00 87.81 90 ARG A O 1
ATOM 703 N N . GLU A 1 91 ? -55.884 -9.494 82.627 1.00 88.62 91 GLU A N 1
ATOM 704 C CA . GLU A 1 91 ? -54.456 -9.814 82.697 1.00 88.62 91 GLU A CA 1
ATOM 705 C C . GLU A 1 91 ? -54.118 -11.110 81.953 1.00 88.62 91 GLU A C 1
ATOM 707 O O . GLU A 1 91 ? -53.146 -11.150 81.203 1.00 88.62 91 GLU A O 1
ATOM 712 N N . GLU A 1 92 ? -54.952 -12.143 82.062 1.00 91.31 92 GLU A N 1
ATOM 713 C CA . GLU A 1 92 ? -54.806 -13.398 81.323 1.00 91.31 92 GLU A CA 1
ATOM 714 C C . GLU A 1 92 ? -54.911 -13.169 79.806 1.00 91.31 92 GLU A C 1
ATOM 716 O O . GLU A 1 92 ? -54.068 -13.635 79.036 1.00 91.31 92 GLU A O 1
ATOM 721 N N . ARG A 1 93 ? -55.898 -12.380 79.356 1.00 92.56 93 ARG A N 1
ATOM 722 C CA . ARG A 1 93 ? -56.032 -11.994 77.941 1.00 92.56 93 ARG A CA 1
ATOM 723 C C . ARG A 1 93 ? -54.824 -11.202 77.452 1.00 92.56 93 ARG A C 1
ATOM 725 O O . ARG A 1 93 ? -54.334 -11.476 76.360 1.00 92.56 93 ARG A O 1
ATOM 732 N N . LEU A 1 94 ? -54.329 -10.261 78.255 1.00 90.19 94 LEU A N 1
ATOM 733 C CA . LEU A 1 94 ? -53.119 -9.497 77.947 1.00 90.19 94 LEU A CA 1
ATOM 734 C C . LEU A 1 94 ? -51.901 -10.416 77.815 1.00 90.19 94 LEU A C 1
ATOM 736 O O . LEU A 1 94 ? -51.194 -10.331 76.814 1.00 90.19 94 LEU A O 1
ATOM 740 N N . ARG A 1 95 ? -51.698 -11.352 78.749 1.00 92.19 95 ARG A N 1
ATOM 741 C CA . ARG A 1 95 ? -50.619 -12.352 78.668 1.00 92.19 95 ARG A CA 1
ATOM 742 C C . ARG A 1 95 ? -50.729 -13.213 77.409 1.00 92.19 95 ARG A C 1
ATOM 744 O O . ARG A 1 95 ? -49.729 -13.411 76.724 1.00 92.19 95 ARG A O 1
ATOM 751 N N . LYS A 1 96 ? -51.934 -13.663 77.046 1.00 91.81 96 LYS A N 1
ATOM 752 C CA . LYS A 1 96 ? -52.164 -14.462 75.831 1.00 91.81 96 LYS A CA 1
ATOM 753 C C . LYS A 1 96 ? -51.888 -13.674 74.546 1.00 91.81 96 LYS A C 1
ATOM 755 O O . LYS A 1 96 ? -51.310 -14.221 73.611 1.00 91.81 96 LYS A O 1
ATOM 760 N N . VAL A 1 97 ? -52.256 -12.391 74.505 1.00 93.62 97 VAL A N 1
ATOM 761 C CA . VAL A 1 97 ? -51.939 -11.489 73.383 1.00 93.62 97 VAL A CA 1
ATOM 762 C C . VAL A 1 97 ? -50.431 -11.258 73.277 1.00 93.62 97 VAL A C 1
ATOM 764 O O . VAL A 1 97 ? -49.891 -11.339 72.177 1.00 93.62 97 VAL A O 1
ATOM 767 N N . MET A 1 98 ? -49.743 -11.032 74.398 1.00 88.00 98 MET A N 1
ATOM 768 C CA . MET A 1 98 ? -48.287 -10.861 74.423 1.00 88.00 98 MET A CA 1
ATOM 769 C C . MET A 1 98 ? -47.562 -12.118 73.931 1.00 88.00 98 MET A C 1
ATOM 771 O O . MET A 1 98 ? -46.719 -12.018 73.048 1.00 88.00 98 MET A O 1
ATOM 775 N N . GLN A 1 99 ? -47.962 -13.303 74.397 1.00 90.19 99 GLN A N 1
ATOM 776 C CA . GLN A 1 99 ? -47.379 -14.572 73.950 1.00 90.19 99 GLN A CA 1
ATOM 777 C C . GLN A 1 99 ? -47.659 -14.858 72.461 1.00 90.19 99 GLN A C 1
ATOM 779 O O . GLN A 1 99 ? -46.807 -15.389 71.749 1.00 90.19 99 GLN A O 1
ATOM 784 N N . ALA A 1 100 ? -48.846 -14.500 71.957 1.00 91.69 100 ALA A N 1
ATOM 785 C CA . ALA A 1 100 ? -49.158 -14.606 70.531 1.00 91.69 100 ALA A CA 1
ATOM 786 C C . ALA A 1 100 ? -48.312 -13.637 69.688 1.00 91.69 100 ALA A C 1
ATOM 788 O O . ALA A 1 100 ? -47.840 -14.009 68.614 1.00 91.69 100 ALA A O 1
ATOM 789 N N . ARG A 1 101 ? -48.089 -12.414 70.184 1.00 88.44 101 ARG A N 1
ATOM 790 C CA . ARG A 1 101 ? -47.243 -11.409 69.534 1.00 88.44 101 ARG A CA 1
ATOM 791 C C . ARG A 1 101 ? -45.783 -11.855 69.482 1.00 88.44 101 ARG A C 1
ATOM 793 O O . ARG A 1 101 ? -45.194 -11.794 68.410 1.00 88.44 101 ARG A O 1
ATOM 800 N N . GLU A 1 102 ? -45.262 -12.390 70.582 1.00 90.69 102 GLU A N 1
ATOM 801 C CA . GLU A 1 102 ? -43.897 -12.915 70.676 1.00 90.69 102 GLU A CA 1
ATOM 802 C C . GLU A 1 102 ? -43.656 -14.073 69.694 1.00 90.69 102 GLU A C 1
ATOM 804 O O . GLU A 1 102 ? -42.674 -14.064 68.959 1.00 90.69 102 GLU A O 1
ATOM 809 N N . ARG A 1 103 ? -44.588 -15.030 69.574 1.00 90.19 103 ARG A N 1
ATOM 810 C CA . ARG A 1 103 ? -44.472 -16.123 68.585 1.00 90.19 103 ARG A CA 1
ATOM 811 C C . ARG A 1 103 ? -44.468 -15.624 67.143 1.00 90.19 103 ARG A C 1
ATOM 813 O O . ARG A 1 103 ? -43.736 -16.142 66.302 1.00 90.19 103 ARG A O 1
ATOM 820 N N . VAL A 1 104 ? -45.302 -14.632 66.836 1.00 89.81 104 VAL A N 1
ATOM 821 C CA . VAL A 1 104 ? -45.335 -14.020 65.500 1.00 89.81 104 VAL A CA 1
ATOM 822 C C . VAL A 1 104 ? -44.041 -13.257 65.220 1.00 89.81 104 VAL A C 1
ATOM 824 O O . VAL A 1 104 ? -43.570 -13.259 64.085 1.00 89.81 104 VAL A O 1
ATOM 827 N N . GLU A 1 105 ? -43.463 -12.619 66.232 1.00 87.50 105 GLU A N 1
ATOM 828 C CA . GLU A 1 105 ? -42.198 -11.893 66.142 1.00 87.50 105 GLU A CA 1
ATOM 829 C C . GLU A 1 105 ? -41.017 -12.846 65.932 1.00 87.50 105 GLU A C 1
ATOM 831 O O . GLU A 1 105 ? -40.278 -12.667 64.968 1.00 87.50 105 GLU A O 1
ATOM 836 N N . GLN A 1 106 ? -40.938 -13.946 66.687 1.00 88.25 106 GLN A N 1
ATOM 837 C CA . GLN A 1 106 ? -39.944 -15.010 66.485 1.00 88.25 106 GLN A CA 1
ATOM 838 C C . GLN A 1 106 ? -40.012 -15.600 65.068 1.00 88.25 106 GLN A C 1
ATOM 840 O O . GLN A 1 106 ? -39.010 -15.633 64.357 1.00 88.25 106 GLN A O 1
ATOM 845 N N . MET A 1 107 ? -41.208 -15.963 64.589 1.00 86.25 107 MET A N 1
ATOM 846 C CA . MET A 1 107 ? -41.382 -16.482 63.224 1.00 86.25 107 MET A CA 1
ATOM 847 C C . MET A 1 107 ? -41.000 -15.457 62.142 1.00 86.25 107 MET A C 1
ATOM 849 O O . MET A 1 107 ? -40.571 -15.837 61.051 1.00 86.25 107 MET A O 1
ATOM 853 N N . LYS A 1 108 ? -41.176 -14.154 62.398 1.00 84.69 108 LYS A N 1
ATOM 854 C CA . LYS A 1 108 ? -40.754 -13.082 61.481 1.00 84.69 108 LYS A CA 1
ATOM 855 C C . LYS A 1 108 ? -39.244 -12.883 61.508 1.00 84.69 108 LYS A C 1
ATOM 857 O O . LYS A 1 108 ? -38.662 -12.711 60.442 1.00 84.69 108 LYS A O 1
ATOM 862 N N . GLU A 1 109 ? -38.615 -12.929 62.677 1.00 88.06 109 GLU A N 1
ATOM 863 C CA . GLU A 1 109 ? -37.163 -12.820 62.812 1.00 88.06 109 GLU A CA 1
ATOM 864 C C . GLU A 1 109 ? -36.438 -14.015 62.195 1.00 88.06 109 GLU A C 1
ATOM 866 O O . GLU A 1 109 ? -35.457 -13.827 61.480 1.00 88.06 109 GLU A O 1
ATOM 871 N N . GLU A 1 110 ? -36.943 -15.234 62.383 1.00 89.69 110 GLU A N 1
ATOM 872 C CA . GLU A 1 110 ? -36.393 -16.430 61.740 1.00 89.69 110 GLU A CA 1
ATOM 873 C C . GLU A 1 110 ? -36.527 -16.365 60.216 1.00 89.69 110 GLU A C 1
ATOM 875 O O . GLU A 1 110 ? -35.557 -16.606 59.496 1.00 89.69 110 GLU A O 1
ATOM 880 N N . LYS A 1 111 ? -37.697 -15.961 59.701 1.00 91.94 111 LYS A N 1
ATOM 881 C CA . LYS A 1 111 ? -37.888 -15.739 58.258 1.00 91.94 111 LYS A CA 1
ATOM 882 C C . LYS A 1 111 ? -36.988 -14.626 57.728 1.00 91.94 111 LYS A C 1
ATOM 884 O O . LYS A 1 111 ? -36.441 -14.769 56.638 1.00 91.94 111 LYS A O 1
ATOM 889 N N . LYS A 1 112 ? -36.801 -13.545 58.490 1.00 92.12 112 LYS A N 1
ATOM 890 C CA . LYS A 1 112 ? -35.900 -12.442 58.133 1.00 92.12 112 LYS A CA 1
ATOM 891 C C . LYS A 1 112 ? -34.457 -12.936 58.028 1.00 92.12 112 LYS A C 1
ATOM 893 O O . LYS A 1 112 ? -33.837 -12.724 56.993 1.00 92.12 112 LYS A O 1
ATOM 898 N N . LYS A 1 113 ? -33.973 -13.682 59.026 1.00 92.25 113 LYS A N 1
ATOM 899 C CA . LYS A 1 113 ? -32.634 -14.295 59.022 1.00 92.25 113 LYS A CA 1
ATOM 900 C C . LYS A 1 113 ? -32.452 -15.279 57.861 1.00 92.25 113 LYS A C 1
ATOM 902 O O . LYS A 1 113 ? -31.405 -15.277 57.225 1.00 92.25 113 LYS A O 1
ATOM 907 N N . GLN A 1 114 ? -33.468 -16.080 57.527 1.00 89.81 114 GLN A N 1
ATOM 908 C CA . GLN A 1 114 ? -33.412 -16.987 56.371 1.00 89.81 114 GLN A CA 1
ATOM 909 C C . GLN A 1 114 ? -33.345 -16.247 55.029 1.00 89.81 114 GLN A C 1
ATOM 911 O O . GLN A 1 114 ? -32.625 -16.675 54.128 1.00 89.81 114 GLN A O 1
ATOM 916 N N . ILE A 1 115 ? -34.104 -15.161 54.868 1.00 88.31 115 ILE A N 1
ATOM 917 C CA . ILE A 1 115 ? -34.079 -14.346 53.645 1.00 88.31 115 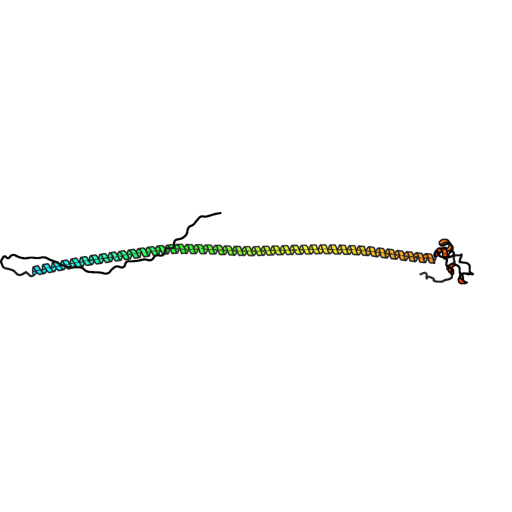ILE A CA 1
ATOM 918 C C . ILE A 1 115 ? -32.722 -13.655 53.507 1.00 88.31 115 ILE A C 1
ATOM 920 O O . ILE A 1 115 ? -32.134 -13.690 52.431 1.00 88.31 115 ILE A O 1
ATOM 924 N N . GLU A 1 116 ? -32.202 -13.099 54.598 1.00 87.50 116 GLU A N 1
ATOM 925 C CA . GLU A 1 116 ? -30.892 -12.449 54.645 1.00 87.50 116 GLU A CA 1
ATOM 926 C C . GLU A 1 116 ? -29.756 -13.428 54.310 1.00 87.50 116 GLU A C 1
ATOM 928 O O . GLU A 1 116 ? -28.926 -13.137 53.452 1.00 87.50 116 GLU A O 1
ATOM 933 N N . GLN A 1 117 ? -29.779 -14.644 54.869 1.00 90.62 117 GLN A N 1
ATOM 934 C CA . GLN A 1 117 ? -28.829 -15.700 54.503 1.00 90.62 117 GLN A CA 1
ATOM 935 C C . GLN A 1 117 ? -28.925 -16.108 53.025 1.00 90.62 117 GLN A C 1
ATOM 937 O O . GLN A 1 117 ? -27.901 -16.344 52.386 1.00 90.62 117 GLN A O 1
ATOM 942 N N . LYS A 1 118 ? -30.137 -16.192 52.458 1.00 92.19 118 LYS A N 1
ATOM 943 C CA . LYS A 1 118 ? -30.325 -16.518 51.034 1.00 92.19 118 LYS A CA 1
ATOM 944 C C . LYS A 1 118 ? -29.839 -15.402 50.112 1.00 92.19 118 LYS A C 1
ATOM 946 O O . LYS A 1 118 ? -29.255 -15.709 49.077 1.00 92.19 118 LYS A O 1
ATOM 951 N N . PHE A 1 119 ? -30.054 -14.141 50.484 1.00 82.88 119 PHE A N 1
ATOM 952 C CA . PHE A 1 119 ? -29.535 -12.995 49.738 1.00 82.88 119 PHE A CA 1
ATOM 953 C C . PHE A 1 119 ? -28.008 -12.965 49.762 1.00 82.88 119 PHE A C 1
ATOM 955 O O . PHE A 1 119 ? -27.403 -12.934 48.697 1.00 82.88 119 PHE A O 1
ATOM 962 N N . ALA A 1 120 ? -27.386 -13.132 50.933 1.00 89.69 120 ALA A N 1
ATOM 963 C CA . ALA A 1 120 ? -25.928 -13.185 51.048 1.00 89.69 120 ALA A CA 1
ATOM 964 C C . ALA A 1 120 ? -25.306 -14.303 50.185 1.00 89.69 120 ALA A C 1
ATOM 966 O O . ALA A 1 120 ? -24.315 -14.081 49.493 1.00 89.69 120 ALA A O 1
ATOM 967 N N . GLN A 1 121 ? -25.919 -15.494 50.155 1.00 82.88 121 GLN A N 1
ATOM 968 C CA . GLN A 1 121 ? -25.460 -16.593 49.294 1.00 82.88 121 GLN A CA 1
ATOM 969 C C . GLN A 1 121 ? -25.639 -16.313 47.796 1.00 82.88 121 GLN A C 1
ATOM 971 O O . GLN A 1 121 ? -24.853 -16.804 46.984 1.00 82.88 121 GLN A O 1
ATOM 976 N N . LEU A 1 122 ? -26.694 -15.594 47.408 1.00 83.38 122 LEU A N 1
ATOM 977 C CA . LEU A 1 122 ? -26.924 -15.215 46.015 1.00 83.38 122 LEU A CA 1
ATOM 978 C C . LEU A 1 122 ? -25.945 -14.132 45.571 1.00 83.38 122 LEU A C 1
ATOM 980 O O . LEU A 1 122 ? -25.385 -14.262 44.485 1.00 83.38 122 LEU A O 1
ATOM 984 N N . ASP A 1 123 ? -25.693 -13.132 46.413 1.00 79.50 123 ASP A N 1
ATOM 985 C CA . ASP A 1 123 ? -24.748 -12.052 46.133 1.00 79.50 123 ASP A CA 1
ATOM 986 C C . ASP A 1 123 ? -23.319 -12.592 45.998 1.00 79.50 123 ASP A C 1
ATOM 988 O O . ASP A 1 123 ? -22.644 -12.299 45.013 1.00 79.50 123 ASP A O 1
ATOM 992 N N . GLU A 1 124 ? -22.884 -13.486 46.893 1.00 83.81 124 GLU A N 1
ATOM 993 C CA . GLU A 1 124 ? -21.557 -14.110 46.803 1.00 83.81 124 GLU A CA 1
ATOM 994 C C . GLU A 1 124 ? -21.396 -14.968 45.531 1.00 83.81 124 GLU A C 1
ATOM 996 O O . GLU A 1 124 ? -20.354 -14.936 44.869 1.00 83.81 124 GLU A O 1
ATOM 1001 N N . LYS A 1 125 ? -22.437 -15.719 45.140 1.00 84.69 125 LYS A N 1
ATOM 1002 C CA . LYS A 1 125 ? -22.439 -16.495 43.886 1.00 84.69 125 LYS A CA 1
ATOM 1003 C C . LYS A 1 125 ? -22.452 -15.593 42.652 1.00 84.69 125 LYS A C 1
ATOM 1005 O O . LYS A 1 125 ? -21.843 -15.938 41.641 1.00 84.69 125 LYS A O 1
ATOM 1010 N N . ASN A 1 126 ? -23.145 -14.460 42.716 1.00 80.50 126 ASN A N 1
ATOM 1011 C CA . ASN A 1 126 ? -23.246 -13.515 41.612 1.00 80.50 126 ASN A CA 1
ATOM 1012 C C . ASN A 1 126 ? -21.923 -12.770 41.386 1.00 80.50 126 ASN A C 1
ATOM 1014 O O . ASN A 1 126 ? -21.489 -12.656 40.242 1.00 80.50 126 ASN A O 1
ATOM 1018 N N . GLU A 1 127 ? -21.253 -12.340 42.457 1.00 83.81 127 GLU A N 1
ATOM 1019 C CA . GLU A 1 127 ? -19.939 -11.692 42.376 1.00 83.81 127 GLU A CA 1
ATOM 1020 C C . GLU A 1 127 ? -18.865 -12.643 41.834 1.00 83.81 127 GLU A C 1
ATOM 1022 O O . GLU A 1 127 ? -18.171 -12.289 40.880 1.00 83.81 127 GLU A O 1
ATOM 1027 N N . LYS A 1 128 ? -18.815 -13.895 42.311 1.00 84.50 128 LYS A N 1
ATOM 1028 C CA . LYS A 1 128 ? -17.918 -14.923 41.744 1.00 84.50 128 LYS A CA 1
ATOM 1029 C C . LYS A 1 128 ? -18.172 -15.157 40.249 1.00 84.50 128 LYS A C 1
ATOM 1031 O O . LYS A 1 128 ? -17.230 -15.215 39.464 1.00 84.50 128 LYS A O 1
ATOM 1036 N N . ALA A 1 129 ? -19.439 -15.220 39.831 1.00 84.38 129 ALA A N 1
ATOM 1037 C CA . ALA A 1 129 ? -19.793 -15.390 38.421 1.00 84.38 129 ALA A CA 1
ATOM 1038 C C . ALA A 1 129 ? -19.439 -14.166 37.553 1.00 84.38 129 ALA A C 1
ATOM 1040 O O . ALA A 1 129 ? -19.088 -14.321 36.382 1.00 84.38 129 ALA A O 1
ATOM 1041 N N . LYS A 1 130 ? -19.527 -12.941 38.089 1.00 81.62 130 LYS A N 1
ATOM 1042 C CA . LYS A 1 130 ? -19.087 -11.725 37.384 1.00 81.62 130 LYS A CA 1
ATOM 1043 C C . LYS A 1 130 ? -17.573 -11.684 37.233 1.00 81.62 130 LYS A C 1
ATOM 1045 O O . LYS A 1 130 ? -17.088 -11.348 36.156 1.00 81.62 130 LYS A O 1
ATOM 1050 N N . GLU A 1 131 ? -16.838 -12.037 38.281 1.00 80.88 131 GLU A N 1
ATOM 1051 C CA . GLU A 1 131 ? -15.377 -12.064 38.257 1.00 80.88 131 GLU A CA 1
ATOM 1052 C C . GLU A 1 131 ? -14.853 -13.094 37.245 1.00 80.88 131 GLU A C 1
ATOM 1054 O O . GLU A 1 131 ? -13.995 -12.768 36.421 1.00 80.88 131 GLU A O 1
ATOM 1059 N N . GLU A 1 132 ? -15.448 -14.290 37.210 1.00 80.12 132 GLU A N 1
ATOM 1060 C CA . GLU A 1 132 ? -15.125 -15.326 36.224 1.00 80.12 132 GLU A CA 1
ATOM 1061 C C . GLU A 1 132 ? -15.445 -14.875 34.789 1.00 80.12 132 GLU A C 1
ATOM 1063 O O . GLU A 1 132 ? -14.607 -15.011 33.898 1.00 80.12 132 GLU A O 1
ATOM 1068 N N . ARG A 1 133 ? -16.603 -14.237 34.562 1.00 82.69 133 ARG A N 1
ATOM 1069 C CA . ARG A 1 133 ? -16.963 -13.671 33.249 1.00 82.69 133 ARG A CA 1
ATOM 1070 C C . ARG A 1 133 ? -15.992 -12.589 32.789 1.00 82.69 133 ARG A C 1
ATOM 1072 O O . ARG A 1 133 ? -15.606 -12.579 31.623 1.00 82.69 133 ARG A O 1
ATOM 1079 N N . LEU A 1 134 ? -15.566 -11.701 33.687 1.00 78.62 134 LEU A N 1
ATOM 1080 C CA . LEU A 1 134 ? -14.584 -10.659 33.374 1.00 78.62 134 LEU A CA 1
ATOM 1081 C C . LEU A 1 134 ? -13.196 -11.252 33.096 1.00 78.62 134 LEU A C 1
ATOM 1083 O O . LEU A 1 134 ? -12.475 -10.749 32.231 1.00 78.62 134 LEU A O 1
ATOM 1087 N N . ALA A 1 135 ? -12.806 -12.315 33.802 1.00 85.94 135 ALA A N 1
ATOM 1088 C CA . ALA A 1 135 ? -11.560 -13.030 33.546 1.00 85.94 135 ALA A CA 1
ATOM 1089 C C . ALA A 1 135 ? -11.596 -13.765 32.194 1.00 85.94 135 ALA A C 1
ATOM 1091 O O . ALA A 1 135 ? -10.651 -13.647 31.408 1.00 85.94 135 ALA A O 1
ATOM 1092 N N . GLU A 1 136 ? -12.699 -14.448 31.882 1.00 84.44 136 GLU A N 1
ATOM 1093 C CA . GLU A 1 136 ? -12.914 -15.137 30.607 1.00 84.44 136 GLU A CA 1
ATOM 1094 C C . GLU A 1 136 ? -12.959 -14.146 29.433 1.00 84.44 136 GLU A C 1
ATOM 1096 O O . GLU A 1 136 ? -12.327 -14.376 28.401 1.00 84.44 136 GLU A O 1
ATOM 1101 N N . GLU A 1 137 ? -13.633 -13.004 29.588 1.00 86.56 137 GLU A N 1
ATOM 1102 C CA . GLU A 1 137 ? -13.681 -11.951 28.571 1.00 86.56 137 GLU A CA 1
ATOM 1103 C C . GLU A 1 137 ? -12.295 -11.333 28.334 1.00 86.56 137 GLU A C 1
ATOM 1105 O O . GLU A 1 137 ? -11.865 -11.182 27.187 1.00 86.56 137 GLU A O 1
ATOM 1110 N N . LYS A 1 138 ? -11.533 -11.047 29.401 1.00 89.56 138 LYS A N 1
ATOM 1111 C CA . LYS A 1 138 ? -10.143 -10.573 29.289 1.00 89.56 138 LYS A CA 1
ATOM 1112 C C . LYS A 1 138 ? -9.244 -11.607 28.607 1.00 89.56 138 LYS A C 1
ATOM 1114 O O . LYS A 1 138 ? -8.405 -11.226 27.788 1.00 89.56 138 LYS A O 1
ATOM 1119 N N . ALA A 1 139 ? -9.416 -12.896 28.902 1.00 88.81 139 ALA A N 1
ATOM 1120 C CA . ALA A 1 139 ? -8.674 -13.975 28.254 1.00 88.81 139 ALA A CA 1
ATOM 1121 C C . ALA A 1 139 ? -9.038 -14.101 26.764 1.00 88.81 139 ALA A C 1
ATOM 1123 O O . ALA A 1 139 ? -8.141 -14.142 25.919 1.00 88.81 139 ALA A O 1
ATOM 1124 N N . LYS A 1 140 ? -10.332 -14.060 26.420 1.00 89.69 140 LYS A N 1
ATOM 1125 C CA . LYS A 1 140 ? -10.814 -14.066 25.028 1.00 89.69 140 LYS A CA 1
ATOM 1126 C C . LYS A 1 140 ? -10.311 -12.857 24.247 1.00 89.69 140 LYS A C 1
ATOM 1128 O O . LYS A 1 140 ? -9.831 -13.020 23.128 1.00 89.69 140 LYS A O 1
ATOM 1133 N N . LYS A 1 141 ? -10.336 -11.660 24.841 1.00 91.06 141 LYS A N 1
ATOM 1134 C CA . LYS A 1 141 ? -9.827 -10.432 24.215 1.00 91.06 141 LYS A CA 1
ATOM 1135 C C . LYS A 1 141 ? -8.322 -10.505 23.950 1.00 91.06 141 LYS A C 1
ATOM 1137 O O . LYS A 1 141 ? -7.885 -10.149 22.859 1.00 91.06 141 LYS A O 1
ATOM 1142 N N . LYS A 1 142 ? -7.530 -11.023 24.898 1.00 89.25 142 LYS A N 1
ATOM 1143 C CA . LYS A 1 142 ? -6.086 -11.254 24.703 1.00 89.25 142 LYS A CA 1
ATOM 1144 C C . LYS A 1 142 ? -5.807 -12.303 23.623 1.00 89.25 142 LYS A C 1
ATOM 1146 O O . LYS A 1 142 ? -4.930 -12.093 22.793 1.00 89.25 142 LYS A O 1
ATOM 1151 N N . ALA A 1 143 ? -6.564 -13.400 23.595 1.00 90.00 143 ALA A N 1
ATOM 1152 C CA . ALA A 1 143 ? -6.423 -14.430 22.568 1.00 90.00 143 ALA A CA 1
ATOM 1153 C C . ALA A 1 143 ? -6.798 -13.910 21.169 1.00 90.00 143 ALA A C 1
ATOM 1155 O O . ALA A 1 143 ? -6.105 -14.209 20.199 1.00 90.00 143 ALA A O 1
ATOM 1156 N N . ALA A 1 144 ? -7.854 -13.099 21.060 1.00 90.12 144 ALA A N 1
ATOM 1157 C CA . ALA A 1 144 ? -8.248 -12.456 19.810 1.00 90.12 144 ALA A CA 1
ATOM 1158 C C . ALA A 1 144 ? -7.199 -11.437 19.330 1.00 90.12 144 ALA A C 1
ATOM 1160 O O . ALA A 1 144 ? -6.837 -11.454 18.157 1.00 90.12 144 ALA A O 1
ATOM 1161 N N . ALA A 1 145 ? -6.659 -10.611 20.234 1.00 91.38 145 ALA A N 1
ATOM 1162 C CA . ALA A 1 145 ? -5.588 -9.667 19.913 1.00 91.38 145 ALA A CA 1
ATOM 1163 C C . ALA A 1 145 ? -4.321 -10.386 19.419 1.00 91.38 145 ALA A C 1
ATOM 1165 O O . ALA A 1 145 ? -3.787 -10.027 18.374 1.00 91.38 145 ALA A O 1
ATOM 1166 N N . LYS A 1 146 ? -3.905 -11.463 20.101 1.00 92.50 146 LYS A N 1
ATOM 1167 C CA . LYS A 1 146 ? -2.747 -12.269 19.691 1.00 92.50 146 LYS A CA 1
ATOM 1168 C C . LYS A 1 146 ? -2.944 -12.919 18.314 1.00 92.50 146 LYS A C 1
ATOM 1170 O O . LYS A 1 146 ? -2.021 -12.923 17.511 1.00 92.50 146 LYS A O 1
ATOM 1175 N N . LYS A 1 147 ? -4.150 -13.418 18.009 1.00 91.88 147 LYS A N 1
ATOM 1176 C CA . LYS A 1 147 ? -4.479 -13.971 16.680 1.00 91.88 147 LYS A CA 1
ATOM 1177 C C . LYS A 1 147 ? -4.446 -12.915 15.573 1.00 91.88 147 LYS A C 1
ATOM 1179 O O . LYS A 1 147 ? -4.022 -13.221 14.463 1.00 91.88 147 LYS A O 1
ATOM 1184 N N . MET A 1 148 ? -4.899 -11.694 15.860 1.00 81.75 148 MET A N 1
ATOM 1185 C CA . MET A 1 148 ? -4.827 -10.580 14.909 1.00 81.75 148 MET A CA 1
ATOM 1186 C C . MET A 1 148 ? -3.377 -10.168 14.639 1.00 81.75 148 MET A C 1
ATOM 1188 O O . MET A 1 148 ? -3.006 -10.015 13.481 1.00 81.75 148 MET A O 1
ATOM 1192 N N . GLU A 1 149 ? -2.553 -10.060 15.681 1.00 84.19 149 GLU A N 1
ATOM 1193 C CA . GLU A 1 149 ? -1.128 -9.730 15.563 1.00 84.19 149 GLU A CA 1
ATOM 1194 C C . GLU A 1 149 ? -0.352 -10.806 14.784 1.00 84.19 149 GLU A C 1
ATOM 1196 O O . GLU A 1 149 ? 0.396 -10.489 13.863 1.00 84.19 149 GLU A O 1
ATOM 1201 N N . GLU A 1 150 ? -0.585 -12.088 15.077 1.00 89.19 150 GLU A N 1
ATOM 1202 C CA . GLU A 1 150 ? 0.034 -13.212 14.361 1.00 89.19 150 GLU A CA 1
ATOM 1203 C C . GLU A 1 150 ? -0.358 -13.241 12.873 1.00 89.19 150 GLU A C 1
ATOM 1205 O O . GLU A 1 150 ? 0.484 -13.457 11.997 1.00 89.19 150 GLU A O 1
ATOM 1210 N N . MET A 1 151 ? -1.628 -12.959 12.565 1.00 88.06 151 MET A N 1
ATOM 1211 C CA . MET A 1 151 ? -2.100 -12.841 11.186 1.00 88.06 151 MET A CA 1
ATOM 1212 C C . MET A 1 151 ? -1.482 -11.634 10.466 1.00 88.06 151 MET A C 1
ATOM 1214 O O . MET A 1 151 ? -1.121 -11.747 9.295 1.00 88.06 151 MET A O 1
ATOM 1218 N N . GLU A 1 152 ? -1.298 -10.505 11.153 1.00 88.12 152 GLU A N 1
ATOM 1219 C CA . GLU A 1 152 ? -0.655 -9.316 10.590 1.00 88.12 152 GLU A CA 1
ATOM 1220 C C . GLU A 1 152 ? 0.841 -9.541 10.319 1.00 88.12 152 GLU A C 1
ATOM 1222 O O . GLU A 1 152 ? 1.338 -9.137 9.268 1.00 88.12 152 GLU A O 1
ATOM 1227 N N . VAL A 1 153 ? 1.553 -10.245 11.205 1.00 91.69 153 VAL A N 1
ATOM 1228 C CA . VAL A 1 153 ? 2.955 -10.643 10.983 1.00 91.69 153 VAL A CA 1
ATOM 1229 C C . VAL A 1 153 ? 3.068 -11.568 9.775 1.00 91.69 153 VAL A C 1
ATOM 1231 O O . VAL A 1 153 ? 3.910 -11.337 8.907 1.00 91.69 153 VAL A O 1
ATOM 1234 N N . ARG A 1 154 ? 2.179 -12.562 9.653 1.00 91.25 154 ARG A N 1
ATOM 1235 C CA . ARG A 1 154 ? 2.134 -13.428 8.467 1.00 91.25 154 ARG A CA 1
ATOM 1236 C C . ARG A 1 154 ? 1.843 -12.625 7.195 1.00 91.25 154 ARG A C 1
ATOM 1238 O O . ARG A 1 154 ? 2.480 -12.867 6.174 1.00 91.25 154 ARG A O 1
ATOM 1245 N N . ARG A 1 155 ? 0.924 -11.653 7.248 1.00 90.94 155 ARG A N 1
ATOM 1246 C CA . ARG A 1 155 ? 0.608 -10.785 6.103 1.00 90.94 155 ARG A CA 1
ATOM 1247 C C . ARG A 1 155 ? 1.803 -9.926 5.697 1.00 90.94 155 ARG A C 1
ATOM 1249 O O . ARG A 1 155 ? 2.073 -9.813 4.508 1.00 90.94 155 ARG A O 1
ATOM 1256 N N . LYS A 1 156 ? 2.550 -9.379 6.661 1.00 92.25 156 LYS A N 1
ATOM 1257 C CA . LYS A 1 156 ? 3.787 -8.622 6.403 1.00 92.25 156 LYS A CA 1
ATOM 1258 C C . LYS A 1 156 ? 4.863 -9.497 5.767 1.00 92.25 156 LYS A C 1
ATOM 1260 O O . LYS A 1 156 ? 5.411 -9.109 4.745 1.00 92.25 156 LYS A O 1
ATOM 1265 N N . GLN A 1 157 ? 5.094 -10.699 6.295 1.00 89.00 157 GLN A N 1
ATOM 1266 C CA . GLN A 1 157 ? 6.037 -11.658 5.704 1.00 89.00 157 GLN A CA 1
ATOM 1267 C C . GLN A 1 157 ? 5.636 -12.054 4.273 1.00 89.00 157 GLN A C 1
ATOM 1269 O O . GLN A 1 157 ? 6.488 -12.170 3.394 1.00 89.00 157 GLN A O 1
ATOM 1274 N N . GLU A 1 158 ? 4.338 -12.227 4.009 1.00 92.00 158 GLU A N 1
ATOM 1275 C CA . GLU A 1 158 ? 3.836 -12.523 2.666 1.00 92.00 158 GLU A CA 1
ATOM 1276 C C . GLU A 1 158 ? 3.958 -11.319 1.713 1.00 92.00 158 GLU A C 1
ATOM 1278 O O . GLU A 1 158 ? 4.363 -11.487 0.561 1.00 92.00 158 GLU A O 1
ATOM 1283 N N . GLU A 1 159 ? 3.652 -10.104 2.174 1.00 92.56 159 GLU A N 1
ATOM 1284 C CA . GLU A 1 159 ? 3.836 -8.865 1.407 1.00 92.56 159 GLU A CA 1
ATOM 1285 C C . GLU A 1 159 ? 5.320 -8.609 1.091 1.00 92.56 159 GLU A C 1
ATOM 1287 O O . GLU A 1 159 ? 5.648 -8.260 -0.043 1.00 92.56 159 GLU A O 1
ATOM 1292 N N . GLU A 1 160 ? 6.231 -8.841 2.038 1.00 94.19 160 GLU A N 1
ATOM 1293 C CA . GLU A 1 160 ? 7.680 -8.738 1.824 1.00 94.19 160 GLU A CA 1
ATOM 1294 C C . GLU A 1 160 ? 8.193 -9.792 0.837 1.00 94.19 160 GLU A C 1
ATOM 1296 O O . GLU A 1 160 ? 8.946 -9.457 -0.078 1.00 94.19 160 GLU A O 1
ATOM 1301 N N . ALA A 1 161 ? 7.727 -11.042 0.934 1.00 95.62 161 ALA A N 1
ATOM 1302 C CA . ALA A 1 161 ? 8.072 -12.085 -0.031 1.00 95.62 161 ALA A CA 1
ATOM 1303 C C . ALA A 1 161 ? 7.575 -11.754 -1.451 1.00 95.62 161 ALA A C 1
ATOM 1305 O O . ALA A 1 161 ? 8.271 -12.016 -2.433 1.00 95.62 161 ALA A O 1
ATOM 1306 N N . ARG A 1 162 ? 6.383 -11.155 -1.580 1.00 95.44 162 ARG A N 1
ATOM 1307 C CA . ARG A 1 162 ? 5.859 -10.668 -2.868 1.00 95.44 162 ARG A CA 1
ATOM 1308 C C . ARG A 1 162 ? 6.679 -9.495 -3.405 1.00 95.44 162 ARG A C 1
ATOM 1310 O O . ARG A 1 162 ? 6.983 -9.481 -4.594 1.00 95.44 162 ARG A O 1
ATOM 1317 N N . ARG A 1 163 ? 7.075 -8.549 -2.545 1.00 96.75 163 ARG A N 1
ATOM 1318 C CA . ARG A 1 163 ? 7.946 -7.423 -2.922 1.00 96.75 163 ARG A CA 1
ATOM 1319 C C . ARG A 1 163 ? 9.314 -7.894 -3.404 1.00 96.75 163 ARG A C 1
ATOM 1321 O O . ARG A 1 163 ? 9.762 -7.432 -4.443 1.00 96.75 163 ARG A O 1
ATOM 1328 N N . LEU A 1 164 ? 9.949 -8.834 -2.704 1.00 96.81 164 LEU A N 1
ATOM 1329 C CA . LEU A 1 164 ? 11.240 -9.393 -3.119 1.00 96.81 164 LEU A CA 1
ATOM 1330 C C . LEU A 1 164 ? 11.151 -10.090 -4.481 1.00 96.81 164 LEU A C 1
ATOM 1332 O O . LEU A 1 164 ? 12.011 -9.871 -5.327 1.00 96.81 164 LEU A O 1
ATOM 1336 N N . LYS A 1 165 ? 10.088 -10.868 -4.726 1.00 95.69 165 LYS A N 1
ATOM 1337 C CA . LYS A 1 165 ? 9.849 -11.489 -6.041 1.00 95.69 165 LYS A CA 1
ATOM 1338 C C . LYS A 1 165 ? 9.659 -10.456 -7.149 1.00 95.69 165 LYS A C 1
ATOM 1340 O O . LYS A 1 165 ? 10.193 -10.638 -8.235 1.00 95.69 165 LYS A O 1
ATOM 1345 N N . TRP A 1 166 ? 8.923 -9.380 -6.871 1.00 92.62 166 TRP A N 1
ATOM 1346 C CA . TRP A 1 166 ? 8.751 -8.283 -7.821 1.00 92.62 166 TRP A CA 1
ATOM 1347 C C . TRP A 1 166 ? 10.086 -7.606 -8.152 1.00 92.62 166 TRP A C 1
ATOM 1349 O O . TRP A 1 166 ? 10.414 -7.469 -9.325 1.00 92.62 166 TRP A O 1
ATOM 1359 N N . LEU A 1 167 ? 10.882 -7.255 -7.135 1.00 95.62 167 LEU A N 1
ATOM 1360 C CA . LEU A 1 167 ? 12.207 -6.659 -7.340 1.00 95.62 167 LEU A CA 1
ATOM 1361 C C . LEU A 1 167 ? 13.132 -7.584 -8.137 1.00 95.62 167 LEU A C 1
ATOM 1363 O O . LEU A 1 167 ? 13.843 -7.113 -9.017 1.00 95.62 167 LEU A O 1
ATOM 1367 N N . GLN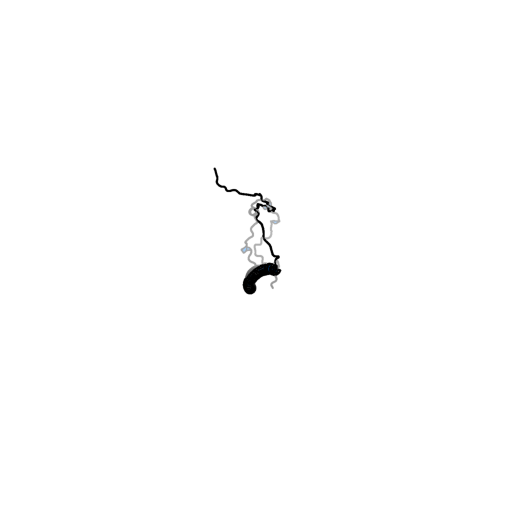 A 1 168 ? 13.116 -8.888 -7.852 1.00 94.62 168 GLN A N 1
ATOM 1368 C CA . GLN A 1 168 ? 13.913 -9.860 -8.596 1.00 94.62 168 GLN A CA 1
ATOM 1369 C C . GLN A 1 168 ? 13.502 -9.906 -10.074 1.00 94.62 168 GLN A C 1
ATOM 1371 O O . GLN A 1 168 ? 14.362 -9.896 -10.949 1.00 94.62 168 GLN A O 1
ATOM 1376 N N . GLN A 1 169 ? 12.198 -9.912 -10.355 1.00 91.44 169 GLN A N 1
ATOM 1377 C CA . GLN A 1 169 ? 11.687 -9.908 -11.723 1.00 91.44 169 GLN A CA 1
ATOM 1378 C C . GLN A 1 169 ? 12.033 -8.605 -12.462 1.00 91.44 169 GLN A C 1
ATOM 1380 O O . GLN A 1 169 ? 12.434 -8.649 -13.622 1.00 91.44 169 GLN A O 1
ATOM 1385 N N . GLU A 1 170 ? 11.933 -7.455 -11.791 1.00 94.56 170 GLU A N 1
ATOM 1386 C CA . GLU A 1 170 ? 12.329 -6.154 -12.340 1.00 94.56 170 GLU A CA 1
ATOM 1387 C C . GLU A 1 170 ? 13.842 -6.088 -12.610 1.00 94.56 170 GLU A C 1
ATOM 1389 O O . GLU A 1 170 ? 14.264 -5.589 -13.652 1.00 94.56 170 GLU A O 1
ATOM 1394 N N . GLU A 1 171 ? 14.678 -6.633 -11.719 1.00 95.00 171 GLU A N 1
ATOM 1395 C CA . GLU A 1 171 ? 16.126 -6.719 -11.937 1.00 95.00 171 GLU A CA 1
ATOM 1396 C C . GLU A 1 171 ? 16.469 -7.646 -13.113 1.00 95.00 171 GLU A C 1
ATOM 1398 O O . GLU A 1 171 ? 17.320 -7.306 -13.935 1.00 95.00 171 GLU A O 1
ATOM 1403 N N . GLU A 1 172 ? 15.800 -8.794 -13.239 1.00 94.19 172 GLU A N 1
ATOM 1404 C CA . GLU A 1 172 ? 15.964 -9.702 -14.381 1.00 94.19 172 GLU A CA 1
ATOM 1405 C C . GLU A 1 172 ? 15.524 -9.052 -15.700 1.00 94.19 172 GLU A C 1
ATOM 1407 O O . GLU A 1 172 ? 16.226 -9.176 -16.707 1.00 94.19 172 GLU A O 1
ATOM 1412 N N . GLU A 1 173 ? 14.419 -8.300 -15.702 1.00 94.88 173 GLU A N 1
ATOM 1413 C CA . GLU A 1 173 ? 13.972 -7.546 -16.874 1.00 94.88 173 GLU A CA 1
ATOM 1414 C C . GLU A 1 173 ? 14.971 -6.444 -17.243 1.00 94.88 173 GLU A C 1
ATOM 1416 O O . GLU A 1 173 ? 15.335 -6.309 -18.413 1.00 94.88 173 GLU A O 1
ATOM 1421 N N . ARG A 1 174 ? 15.493 -5.707 -16.257 1.00 97.00 174 ARG A N 1
ATOM 1422 C CA . ARG A 1 174 ? 16.550 -4.713 -16.482 1.00 97.00 174 ARG A CA 1
ATOM 1423 C C . ARG A 1 174 ? 17.813 -5.346 -17.053 1.00 97.00 174 ARG A C 1
ATOM 1425 O O . ARG A 1 174 ? 18.329 -4.852 -18.050 1.00 97.00 174 ARG A O 1
ATOM 1432 N N . ARG A 1 175 ? 18.269 -6.473 -16.497 1.00 96.50 175 ARG A N 1
ATOM 1433 C CA . ARG A 1 175 ? 19.407 -7.238 -17.038 1.00 96.50 175 ARG A CA 1
ATOM 1434 C C . ARG A 1 175 ? 19.143 -7.681 -18.476 1.00 96.50 175 ARG A C 1
ATOM 1436 O O . ARG A 1 175 ? 20.040 -7.608 -19.313 1.00 96.50 175 ARG A O 1
ATOM 1443 N N . HIS A 1 176 ? 17.922 -8.113 -18.792 1.00 96.69 176 HIS A N 1
ATOM 1444 C CA . HIS A 1 176 ? 17.549 -8.479 -20.156 1.00 96.69 176 HIS A CA 1
ATOM 1445 C C . HIS A 1 176 ? 17.582 -7.273 -21.107 1.00 96.69 176 HIS A C 1
ATOM 1447 O O . HIS A 1 176 ? 18.143 -7.367 -22.200 1.00 96.69 176 HIS A O 1
ATOM 1453 N N . GLN A 1 177 ? 17.044 -6.125 -20.690 1.00 94.75 177 GLN A N 1
ATOM 1454 C CA . GLN A 1 177 ? 17.086 -4.886 -21.470 1.00 94.75 177 GLN A CA 1
ATOM 1455 C C . GLN A 1 177 ? 18.524 -4.397 -21.693 1.00 94.75 177 GLN A C 1
ATOM 1457 O O . GLN A 1 177 ? 18.872 -4.039 -22.819 1.00 94.75 177 GLN A O 1
ATOM 1462 N N . GLU A 1 178 ? 19.377 -4.445 -20.668 1.00 95.69 178 GLU A N 1
ATOM 1463 C CA . GLU A 1 178 ? 20.800 -4.098 -20.763 1.00 95.69 178 GLU A CA 1
ATOM 1464 C C . GLU A 1 178 ? 21.546 -5.029 -21.730 1.00 95.69 178 GLU A C 1
ATOM 1466 O O . GLU A 1 178 ? 22.327 -4.561 -22.556 1.00 95.69 178 GLU A O 1
ATOM 1471 N N . LEU A 1 179 ? 21.265 -6.338 -21.711 1.00 95.25 179 LEU A N 1
ATOM 1472 C CA . LEU A 1 179 ? 21.829 -7.282 -22.683 1.00 95.25 179 LEU A CA 1
ATOM 1473 C C . LEU A 1 179 ? 21.398 -6.960 -24.120 1.00 95.25 179 LEU A C 1
ATOM 1475 O O . LEU A 1 179 ? 22.216 -7.032 -25.038 1.00 95.25 179 LEU A O 1
ATOM 1479 N N . LEU A 1 180 ? 20.133 -6.585 -24.330 1.00 95.31 180 LEU A N 1
ATOM 1480 C CA . LEU A 1 180 ? 19.638 -6.175 -25.646 1.00 95.31 180 LEU A CA 1
ATOM 1481 C C . LEU A 1 180 ? 20.275 -4.864 -26.119 1.00 95.31 180 LEU A C 1
ATOM 1483 O O . LEU A 1 180 ? 20.599 -4.746 -27.299 1.00 95.31 180 LEU A O 1
ATOM 1487 N N . GLN A 1 181 ? 20.461 -3.890 -25.226 1.00 94.81 181 GLN A N 1
ATOM 1488 C CA . GLN A 1 181 ? 21.150 -2.635 -25.538 1.00 94.81 181 GLN A CA 1
ATOM 1489 C C . GLN A 1 181 ? 22.613 -2.889 -25.888 1.00 94.81 181 GLN A C 1
ATOM 1491 O O . GLN A 1 181 ? 23.050 -2.499 -26.966 1.00 94.81 181 GLN A O 1
ATOM 1496 N N . LYS A 1 182 ? 23.326 -3.652 -25.057 1.00 96.69 182 LYS A N 1
ATOM 1497 C CA . LYS A 1 182 ? 24.716 -4.032 -25.310 1.00 96.69 182 LYS A CA 1
ATOM 1498 C C . LYS A 1 182 ? 24.879 -4.757 -26.646 1.00 96.69 182 LYS A C 1
ATOM 1500 O O . LYS A 1 182 ? 25.814 -4.471 -27.381 1.00 96.69 182 LYS A O 1
ATOM 1505 N N . LYS A 1 183 ? 23.948 -5.650 -27.000 1.00 95.62 183 LYS A N 1
ATOM 1506 C CA . LYS A 1 183 ? 23.955 -6.333 -28.303 1.00 95.62 183 LYS A CA 1
ATOM 1507 C C . LYS A 1 183 ? 23.748 -5.364 -29.474 1.00 95.62 183 LYS A C 1
ATOM 1509 O O . LYS A 1 183 ? 24.383 -5.532 -30.509 1.00 95.62 183 LYS A O 1
ATOM 1514 N N . LYS A 1 184 ? 22.875 -4.359 -29.330 1.00 96.50 184 LYS A N 1
ATOM 1515 C CA . LYS A 1 184 ? 22.674 -3.316 -30.353 1.00 96.50 184 LYS A CA 1
ATOM 1516 C C . LYS A 1 184 ? 23.913 -2.439 -30.514 1.00 96.50 184 LYS A C 1
ATOM 1518 O O . LYS A 1 184 ? 24.306 -2.166 -31.641 1.00 96.50 184 LYS A O 1
ATOM 1523 N N . GLU A 1 185 ? 24.523 -2.029 -29.405 1.00 95.38 185 GLU A N 1
ATOM 1524 C CA . GLU A 1 185 ? 25.767 -1.254 -29.407 1.00 95.38 185 GLU A CA 1
ATOM 1525 C C . GLU A 1 185 ? 26.912 -2.045 -30.049 1.00 95.38 185 GLU A C 1
ATOM 1527 O O . GLU A 1 185 ? 27.658 -1.501 -30.858 1.00 95.38 185 GLU A O 1
ATOM 1532 N N . GLU A 1 186 ? 27.023 -3.339 -29.743 1.00 94.69 186 GLU A N 1
ATOM 1533 C CA . GLU A 1 186 ? 28.008 -4.233 -30.353 1.00 94.69 186 GLU A CA 1
ATOM 1534 C C . GLU A 1 186 ? 27.777 -4.388 -31.865 1.00 94.69 186 GLU A C 1
ATOM 1536 O O . GLU A 1 186 ? 28.724 -4.257 -32.639 1.00 94.69 186 GLU A O 1
ATOM 1541 N N . GLU A 1 187 ? 26.527 -4.576 -32.308 1.00 95.31 187 GLU A N 1
ATOM 1542 C CA . GLU A 1 187 ? 26.177 -4.637 -33.735 1.00 95.31 187 GLU A CA 1
ATOM 1543 C C . GLU A 1 187 ? 26.484 -3.314 -34.457 1.00 95.31 187 GLU A C 1
ATOM 1545 O O . GLU A 1 187 ? 27.020 -3.314 -35.567 1.00 95.31 187 GLU A O 1
ATOM 1550 N N . GLU A 1 188 ? 26.168 -2.167 -33.851 1.00 96.12 188 GLU A N 1
ATOM 1551 C CA . GLU A 1 188 ? 26.490 -0.855 -34.419 1.00 96.12 188 GLU A CA 1
ATOM 1552 C C . GLU A 1 188 ? 28.004 -0.643 -34.495 1.00 96.12 188 GLU A C 1
ATOM 1554 O O . GLU A 1 188 ? 28.524 -0.206 -35.526 1.00 96.12 188 GLU A O 1
ATOM 1559 N N . GLN A 1 189 ? 28.736 -1.023 -33.447 1.00 94.88 189 GLN A N 1
ATOM 1560 C CA . GLN A 1 189 ? 30.189 -0.962 -33.441 1.00 94.88 189 GLN A CA 1
ATOM 1561 C C . GLN A 1 189 ? 30.791 -1.867 -34.526 1.00 94.88 189 GLN A C 1
ATOM 1563 O O . GLN A 1 189 ? 31.734 -1.456 -35.205 1.00 94.88 189 GLN A O 1
ATOM 1568 N N . GLU A 1 190 ? 30.246 -3.066 -34.737 1.00 97.06 190 GLU A N 1
ATOM 1569 C CA . GLU A 1 190 ? 30.652 -3.959 -35.824 1.00 97.06 190 GLU A CA 1
ATOM 1570 C C . GLU A 1 190 ? 30.358 -3.340 -37.198 1.00 97.06 190 GLU A C 1
ATOM 1572 O O . GLU A 1 190 ? 31.227 -3.344 -38.072 1.00 97.06 190 GLU A O 1
ATOM 1577 N N . ARG A 1 191 ? 29.181 -2.727 -37.389 1.00 97.12 191 ARG A N 1
ATOM 1578 C CA . ARG A 1 191 ? 28.837 -2.004 -38.627 1.00 97.12 191 ARG A CA 1
ATOM 1579 C C . ARG A 1 191 ? 29.816 -0.872 -38.910 1.00 97.12 191 ARG A C 1
ATOM 1581 O O . ARG A 1 191 ? 30.262 -0.736 -40.049 1.00 97.12 191 ARG A O 1
ATOM 1588 N N . LEU A 1 192 ? 30.181 -0.093 -37.892 1.00 97.00 192 LEU A N 1
ATOM 1589 C CA . LEU A 1 192 ? 31.168 0.978 -38.018 1.00 97.00 192 LEU A CA 1
ATOM 1590 C C . LEU A 1 192 ? 32.559 0.427 -38.351 1.00 97.00 192 LEU A C 1
ATOM 1592 O O . LEU A 1 192 ? 33.216 0.957 -39.246 1.00 97.00 192 LEU A O 1
ATOM 1596 N N . ARG A 1 193 ? 32.994 -0.658 -37.695 1.00 97.12 193 ARG A N 1
ATOM 1597 C CA . ARG A 1 193 ? 34.269 -1.330 -38.005 1.00 97.12 193 ARG A CA 1
ATOM 1598 C C . ARG A 1 193 ? 34.293 -1.843 -39.441 1.00 97.12 193 ARG A C 1
ATOM 1600 O O . ARG A 1 193 ? 35.249 -1.567 -40.156 1.00 97.12 193 ARG A O 1
ATOM 1607 N N . LYS A 1 194 ? 33.224 -2.503 -39.887 1.00 97.19 194 LYS A N 1
ATOM 1608 C CA . LYS A 1 194 ? 33.091 -3.021 -41.252 1.00 97.19 194 LYS A CA 1
ATOM 1609 C C . LYS A 1 194 ? 33.057 -1.904 -42.294 1.00 97.19 194 LYS A C 1
ATOM 1611 O O . LYS A 1 194 ? 33.673 -2.031 -43.347 1.00 97.19 194 LYS A O 1
ATOM 1616 N N . ALA A 1 195 ? 32.366 -0.800 -42.010 1.00 96.94 195 ALA A N 1
ATOM 1617 C CA . ALA A 1 195 ? 32.363 0.372 -42.881 1.00 96.94 195 ALA A CA 1
ATOM 1618 C C . ALA A 1 195 ? 33.760 1.007 -42.971 1.00 96.94 195 ALA A C 1
ATOM 1620 O O . ALA A 1 195 ? 34.221 1.314 -44.068 1.00 96.94 195 ALA A O 1
ATOM 1621 N N . ALA A 1 196 ? 34.458 1.154 -41.841 1.00 96.06 196 ALA A N 1
ATOM 1622 C CA . ALA A 1 196 ? 35.827 1.661 -41.811 1.00 96.06 196 ALA A CA 1
ATOM 1623 C C . ALA A 1 196 ? 36.788 0.745 -42.585 1.00 96.06 196 ALA A C 1
ATOM 1625 O O . ALA A 1 196 ? 37.574 1.230 -43.396 1.00 96.06 196 ALA A O 1
ATOM 1626 N N . GLU A 1 197 ? 36.684 -0.572 -42.399 1.00 96.62 197 GLU A N 1
ATOM 1627 C CA . GLU A 1 197 ? 37.461 -1.564 -43.143 1.00 96.62 197 GLU A CA 1
ATOM 1628 C C . GLU A 1 197 ? 37.183 -1.484 -44.651 1.00 96.62 197 GLU A C 1
ATOM 1630 O O . GLU A 1 197 ? 38.124 -1.446 -45.442 1.00 96.62 197 GLU A O 1
ATOM 1635 N N . ALA A 1 198 ? 35.917 -1.360 -45.062 1.00 95.88 198 ALA A N 1
ATOM 1636 C CA . ALA A 1 198 ? 35.544 -1.200 -46.466 1.00 95.88 198 ALA A CA 1
ATOM 1637 C C . ALA A 1 198 ? 36.106 0.095 -47.082 1.00 95.88 198 ALA A C 1
ATOM 1639 O O . ALA A 1 198 ? 36.596 0.072 -48.211 1.00 95.88 198 ALA A O 1
ATOM 1640 N N . ILE A 1 199 ? 36.091 1.208 -46.338 1.00 95.62 199 ILE A N 1
ATOM 1641 C CA . ILE A 1 199 ? 36.694 2.480 -46.770 1.00 95.62 199 ILE A CA 1
ATOM 1642 C C . ILE A 1 199 ? 38.212 2.327 -46.934 1.00 95.62 199 ILE A C 1
ATOM 1644 O O . ILE A 1 199 ? 38.766 2.740 -47.954 1.00 95.62 199 ILE A O 1
ATOM 1648 N N . ILE A 1 200 ? 38.890 1.711 -45.960 1.00 94.81 200 ILE A N 1
ATOM 1649 C CA . ILE A 1 200 ? 40.337 1.454 -46.016 1.00 94.81 200 ILE A CA 1
ATOM 1650 C C . ILE A 1 200 ? 40.674 0.553 -47.210 1.00 94.81 200 ILE A C 1
ATOM 1652 O O . ILE A 1 200 ? 41.620 0.827 -47.951 1.00 94.81 200 ILE A O 1
ATOM 1656 N N . HIS A 1 201 ? 39.882 -0.494 -47.431 1.00 94.94 201 HIS A N 1
ATOM 1657 C CA . HIS A 1 201 ? 40.043 -1.399 -48.560 1.00 94.94 201 HIS A CA 1
ATOM 1658 C C . HIS A 1 201 ? 39.875 -0.661 -49.894 1.00 94.94 201 HIS A C 1
ATOM 1660 O O . HIS A 1 201 ? 40.735 -0.773 -50.763 1.00 94.94 201 HIS A O 1
ATOM 1666 N N . GLN A 1 202 ? 38.830 0.163 -50.046 1.00 93.38 202 GLN A N 1
ATOM 1667 C CA . GLN A 1 202 ? 38.615 0.972 -51.252 1.00 93.38 202 GLN A CA 1
ATOM 1668 C C . GLN A 1 202 ? 39.756 1.973 -51.498 1.00 93.38 202 GLN A C 1
ATOM 1670 O O . GLN A 1 202 ? 40.103 2.236 -52.648 1.00 93.38 202 GLN A O 1
ATOM 1675 N N . TYR A 1 203 ? 40.358 2.519 -50.436 1.00 91.81 203 TYR A N 1
ATOM 1676 C CA . TYR A 1 203 ? 41.489 3.441 -50.543 1.00 91.81 203 TYR A CA 1
ATOM 1677 C C . TYR A 1 203 ? 42.743 2.766 -51.113 1.00 91.81 203 TYR A C 1
ATOM 1679 O O . TYR A 1 203 ? 43.382 3.310 -52.013 1.00 91.81 203 TYR A O 1
ATOM 1687 N N . TYR A 1 204 ? 43.101 1.579 -50.613 1.00 93.62 204 TYR A N 1
ATOM 1688 C CA . TYR A 1 204 ? 44.281 0.858 -51.099 1.00 93.62 204 TYR A CA 1
ATOM 1689 C C . TYR A 1 204 ? 44.022 0.072 -52.389 1.00 93.62 204 TYR A C 1
ATOM 1691 O O . TYR A 1 204 ? 44.975 -0.241 -53.106 1.00 93.62 204 TYR A O 1
ATOM 1699 N N . HIS A 1 205 ? 42.767 -0.266 -52.687 1.00 92.12 205 HIS A N 1
ATOM 1700 C CA . HIS A 1 205 ? 42.353 -1.043 -53.858 1.00 92.12 205 HIS A CA 1
ATOM 1701 C C . HIS A 1 205 ? 41.275 -0.266 -54.634 1.00 92.12 205 HIS A C 1
ATOM 1703 O O . HIS A 1 205 ? 40.092 -0.617 -54.581 1.00 92.12 205 HIS A O 1
ATOM 1709 N N . PRO A 1 206 ? 41.657 0.825 -55.328 1.00 92.19 206 PRO A N 1
ATOM 1710 C CA . PRO A 1 206 ? 40.703 1.683 -56.018 1.00 92.19 206 PRO A CA 1
ATOM 1711 C C . PRO A 1 206 ? 40.028 0.928 -57.179 1.00 92.19 206 PRO A C 1
ATOM 1713 O O . PRO A 1 206 ? 40.731 0.381 -58.034 1.00 92.19 206 PRO A O 1
ATOM 1716 N N . PRO A 1 207 ? 38.684 0.904 -57.256 1.00 90.19 207 PRO A N 1
ATOM 1717 C CA . PRO A 1 207 ? 37.975 0.263 -58.358 1.00 90.19 207 PRO A CA 1
ATOM 1718 C C . PRO A 1 207 ? 38.112 1.065 -59.660 1.00 90.19 207 PRO A C 1
ATOM 1720 O O . PRO A 1 207 ? 38.365 2.274 -59.651 1.00 90.19 207 PRO A O 1
ATOM 1723 N N . ASN A 1 208 ? 37.882 0.407 -60.799 1.00 89.44 208 ASN A N 1
ATOM 1724 C CA . ASN A 1 208 ? 37.825 1.074 -62.098 1.00 89.44 208 ASN A CA 1
ATOM 1725 C C . ASN A 1 208 ? 36.555 1.935 -62.201 1.00 89.44 208 ASN A C 1
ATOM 1727 O O . ASN A 1 208 ? 35.474 1.453 -62.530 1.00 89.44 208 ASN A O 1
ATOM 1731 N N . VAL A 1 209 ? 36.688 3.230 -61.912 1.00 88.12 209 VAL A N 1
ATOM 1732 C CA . VAL A 1 209 ? 35.557 4.171 -61.892 1.00 88.12 209 VAL A CA 1
ATOM 1733 C C . VAL A 1 209 ? 34.902 4.368 -63.259 1.00 88.12 209 VAL A C 1
ATOM 1735 O O . VAL A 1 209 ? 33.704 4.629 -63.311 1.00 88.12 209 VAL A O 1
ATOM 1738 N N . LEU A 1 210 ? 35.660 4.233 -64.353 1.00 86.56 210 LEU A N 1
ATOM 1739 C CA . LEU A 1 210 ? 35.130 4.413 -65.706 1.00 86.56 210 LEU A CA 1
ATOM 1740 C C . LEU A 1 210 ? 34.256 3.225 -66.118 1.00 86.56 210 LEU A C 1
ATOM 1742 O O . LEU A 1 210 ? 33.244 3.411 -66.781 1.00 86.56 210 LEU A O 1
ATOM 1746 N N . GLU A 1 211 ? 34.622 2.019 -65.691 1.00 90.19 211 GLU A N 1
ATOM 1747 C CA . GLU A 1 211 ? 33.815 0.813 -65.889 1.00 90.19 211 GLU A CA 1
ATOM 1748 C C . GLU A 1 211 ? 32.600 0.780 -64.952 1.00 90.19 211 GLU A C 1
ATOM 1750 O O . GLU A 1 211 ? 31.510 0.411 -65.378 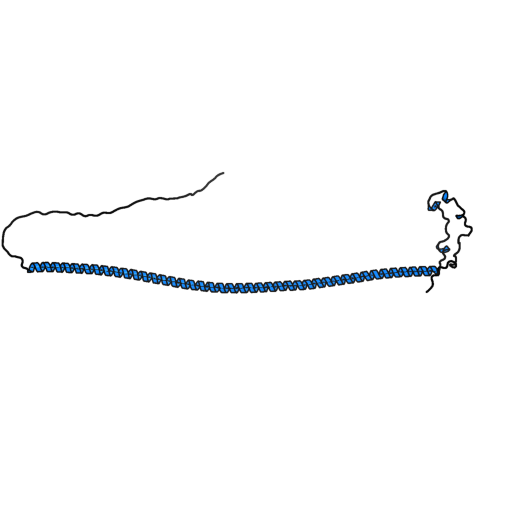1.00 90.19 211 GLU A O 1
ATOM 1755 N N . LEU A 1 212 ? 32.759 1.228 -63.699 1.00 90.94 212 LEU A N 1
ATOM 1756 C CA . LEU A 1 212 ? 31.684 1.222 -62.703 1.00 90.94 212 LEU A CA 1
ATOM 1757 C C . LEU A 1 212 ? 30.596 2.276 -62.970 1.00 90.94 212 LEU A C 1
ATOM 1759 O O . LEU A 1 212 ? 29.416 1.988 -62.784 1.00 90.94 212 LEU A O 1
ATOM 1763 N N . PHE A 1 213 ? 30.977 3.494 -63.369 1.00 90.00 213 PHE A N 1
ATOM 1764 C CA . PHE A 1 213 ? 30.046 4.623 -63.533 1.00 90.00 213 PHE A CA 1
ATOM 1765 C C . PHE A 1 213 ? 29.868 5.090 -64.983 1.00 90.00 213 PHE A C 1
ATOM 1767 O O . PHE A 1 213 ? 28.963 5.877 -65.257 1.00 90.00 213 PHE A O 1
ATOM 1774 N N . GLY A 1 214 ? 30.693 4.612 -65.917 1.00 88.56 214 GLY A N 1
ATOM 1775 C CA . GLY A 1 214 ? 30.627 5.013 -67.319 1.00 88.56 214 GLY A CA 1
ATOM 1776 C C . GLY A 1 214 ? 31.137 6.432 -67.584 1.00 88.56 214 GLY A C 1
ATOM 1777 O O . GLY A 1 214 ? 31.798 7.071 -66.761 1.00 88.56 214 GLY A O 1
ATOM 1778 N N . THR A 1 215 ? 30.849 6.931 -68.785 1.00 88.62 215 THR A N 1
ATOM 1779 C CA . THR A 1 215 ? 31.195 8.292 -69.204 1.00 88.62 215 THR A CA 1
ATOM 1780 C C . THR A 1 215 ? 30.213 9.314 -68.637 1.00 88.62 215 THR A C 1
ATOM 1782 O O . THR A 1 215 ? 29.003 9.097 -68.590 1.00 88.62 215 THR A O 1
ATOM 1785 N N . ILE A 1 216 ? 30.730 10.477 -68.233 1.00 88.81 216 ILE A N 1
ATOM 1786 C CA . ILE A 1 216 ? 29.891 11.585 -67.764 1.00 88.81 216 ILE A CA 1
ATOM 1787 C C . ILE A 1 216 ? 29.140 12.166 -68.967 1.00 88.81 216 ILE A C 1
ATOM 1789 O O . ILE A 1 216 ? 29.755 12.690 -69.899 1.00 88.81 216 ILE A O 1
ATOM 1793 N N . LEU A 1 217 ? 27.811 12.071 -68.938 1.00 89.94 217 LEU A N 1
ATOM 1794 C CA . LEU A 1 217 ? 26.943 12.601 -69.985 1.00 89.94 217 LEU A CA 1
ATOM 1795 C C . LEU A 1 217 ? 26.967 14.133 -70.013 1.00 89.94 217 LEU A C 1
ATOM 1797 O O . LEU A 1 217 ? 27.178 14.800 -68.997 1.00 89.94 217 LEU A O 1
ATOM 1801 N N . GLN A 1 218 ? 26.730 14.699 -71.197 1.00 89.19 218 GLN A N 1
ATOM 1802 C CA . GLN A 1 218 ? 26.590 16.143 -71.345 1.00 89.19 218 GLN A CA 1
ATOM 1803 C C . GLN A 1 218 ? 25.356 16.633 -70.585 1.00 89.19 218 GLN A C 1
ATOM 1805 O O . GLN A 1 218 ? 24.290 16.025 -70.644 1.00 89.19 218 GLN A O 1
ATOM 1810 N N . LEU A 1 219 ? 25.510 17.748 -69.872 1.00 92.69 219 LEU A N 1
ATOM 1811 C CA . LEU A 1 219 ? 24.435 18.314 -69.071 1.00 92.69 219 LEU A CA 1
ATOM 1812 C C . LEU A 1 219 ? 23.422 19.034 -69.968 1.00 92.69 219 LEU A C 1
ATOM 1814 O O . LEU A 1 219 ? 23.703 20.129 -70.464 1.00 92.69 219 LEU A O 1
ATOM 1818 N N . ASP A 1 220 ? 22.240 18.448 -70.126 1.00 94.06 220 ASP A N 1
ATOM 1819 C CA . ASP A 1 220 ? 21.118 19.089 -70.804 1.00 94.06 220 ASP A CA 1
ATOM 1820 C C . ASP A 1 220 ? 20.197 19.786 -69.793 1.00 94.06 220 ASP A C 1
ATOM 1822 O O . ASP A 1 220 ? 19.428 19.173 -69.051 1.00 94.06 220 ASP A O 1
ATOM 1826 N N . LEU A 1 221 ? 20.300 21.114 -69.750 1.00 94.50 221 LEU A N 1
ATOM 1827 C CA . LEU A 1 221 ? 19.491 21.936 -68.856 1.00 94.50 221 LEU A CA 1
ATOM 1828 C C . LEU A 1 221 ? 18.032 22.033 -69.308 1.00 94.50 221 LEU A C 1
ATOM 1830 O O . LEU A 1 221 ? 17.173 22.279 -68.459 1.00 94.50 221 LEU A O 1
ATOM 1834 N N . GLU A 1 222 ? 17.741 21.860 -70.600 1.00 94.75 222 GLU A N 1
ATOM 1835 C CA . GLU A 1 222 ? 16.358 21.832 -71.073 1.00 94.75 222 GLU A CA 1
ATOM 1836 C C . GLU A 1 222 ? 15.658 20.575 -70.578 1.00 94.75 222 GLU A C 1
ATOM 1838 O O . GLU A 1 222 ? 14.547 20.664 -70.056 1.00 94.75 222 GLU A O 1
ATOM 1843 N N . ASP A 1 223 ? 16.342 19.433 -70.660 1.00 95.75 223 ASP A N 1
ATOM 1844 C CA . ASP A 1 223 ? 15.819 18.154 -70.193 1.00 95.75 223 ASP A CA 1
ATOM 1845 C C . ASP A 1 223 ? 15.695 18.087 -68.663 1.00 95.75 223 ASP A C 1
ATOM 1847 O O . ASP A 1 223 ? 14.662 17.656 -68.151 1.00 95.75 223 ASP A O 1
ATOM 1851 N N . ILE A 1 224 ? 16.683 18.582 -67.909 1.00 95.88 224 ILE A N 1
ATOM 1852 C CA . ILE A 1 224 ? 16.642 18.560 -66.435 1.00 95.88 224 ILE A CA 1
ATOM 1853 C C . ILE A 1 224 ? 15.564 19.502 -65.887 1.00 95.88 224 ILE A C 1
ATOM 1855 O O . ILE A 1 224 ? 14.819 19.138 -64.977 1.00 95.88 224 ILE A O 1
ATOM 1859 N N . PHE A 1 225 ? 15.469 20.727 -66.418 1.00 96.31 225 PHE A N 1
ATOM 1860 C CA . PHE A 1 225 ? 14.544 21.742 -65.898 1.00 96.31 225 PHE A CA 1
ATOM 1861 C C . PHE A 1 225 ? 13.211 21.812 -66.648 1.00 96.31 225 PHE A C 1
ATOM 1863 O O . PHE A 1 225 ? 12.353 22.613 -66.262 1.00 96.31 225 PHE A O 1
ATOM 1870 N N . LYS A 1 226 ? 13.039 21.011 -67.707 1.00 95.81 226 LYS A N 1
ATOM 1871 C CA . LYS A 1 226 ? 11.858 20.975 -68.589 1.00 95.81 226 LYS A CA 1
ATOM 1872 C C . LYS A 1 226 ? 11.437 22.367 -69.074 1.00 95.81 226 LYS A C 1
ATOM 1874 O O . LYS A 1 226 ? 10.253 22.687 -69.164 1.00 95.81 226 LYS A O 1
ATOM 1879 N N . LYS A 1 227 ? 12.419 23.238 -69.319 1.00 95.00 227 LYS A N 1
ATOM 1880 C CA . LYS A 1 227 ? 12.236 24.642 -69.715 1.00 95.00 227 LYS A CA 1
ATOM 1881 C C . LYS A 1 227 ? 13.317 25.029 -70.709 1.00 95.00 227 LYS A C 1
ATOM 1883 O O . LYS A 1 227 ? 14.471 24.677 -70.513 1.00 95.00 227 LYS A O 1
ATOM 1888 N N . SER A 1 228 ? 12.971 25.858 -71.688 1.00 94.56 228 SER A N 1
ATOM 1889 C CA . SER A 1 228 ? 13.960 26.494 -72.559 1.00 94.56 228 SER A CA 1
ATOM 1890 C C . SER A 1 228 ? 14.191 27.934 -72.111 1.00 94.56 228 SER A C 1
ATOM 1892 O O . SER A 1 228 ? 13.307 28.786 -72.214 1.00 94.56 228 SER A O 1
ATOM 1894 N N . LYS A 1 229 ? 15.367 28.218 -71.539 1.00 95.00 229 LYS A N 1
ATOM 1895 C CA . LYS A 1 229 ? 15.776 29.585 -71.179 1.00 95.00 229 LYS A CA 1
ATOM 1896 C C . LYS A 1 229 ? 16.902 30.045 -72.102 1.00 95.00 229 LYS A C 1
ATOM 1898 O O . LYS A 1 229 ? 17.825 29.265 -72.342 1.00 95.00 229 LYS A O 1
ATOM 1903 N N . PRO A 1 230 ? 16.947 31.332 -72.508 1.00 93.94 230 PRO A N 1
ATOM 1904 C CA . PRO A 1 230 ? 18.048 31.853 -73.321 1.00 93.94 230 PRO A CA 1
ATOM 1905 C C . PRO A 1 230 ? 19.424 31.556 -72.712 1.00 93.94 230 PRO A C 1
ATOM 1907 O O . PRO A 1 230 ? 20.358 31.168 -73.410 1.00 93.94 230 PRO A O 1
ATOM 1910 N N . ARG A 1 231 ? 19.539 31.639 -71.381 1.00 93.12 231 ARG A N 1
ATOM 1911 C CA . ARG A 1 231 ? 20.778 31.346 -70.650 1.00 93.12 231 ARG A CA 1
ATOM 1912 C C . ARG A 1 231 ? 21.297 29.916 -70.854 1.00 93.12 231 ARG A C 1
ATOM 1914 O O . ARG A 1 231 ? 22.511 29.735 -70.815 1.00 93.12 231 ARG A O 1
ATOM 1921 N N . TYR A 1 232 ? 20.425 28.931 -71.088 1.00 94.12 232 TYR A N 1
ATOM 1922 C CA . TYR A 1 232 ? 20.807 27.519 -71.238 1.00 94.12 232 TYR A CA 1
ATOM 1923 C C . TYR A 1 232 ? 21.626 27.250 -72.497 1.00 94.12 232 TYR A C 1
ATOM 1925 O O . TYR A 1 232 ? 22.395 26.295 -72.504 1.00 94.12 232 TYR A O 1
ATOM 1933 N N . HIS A 1 233 ? 21.558 28.133 -73.495 1.00 92.31 233 HIS A N 1
ATOM 1934 C CA . HIS A 1 233 ? 22.296 28.025 -74.759 1.00 92.31 233 HIS A CA 1
ATOM 1935 C C . HIS A 1 233 ? 23.434 29.041 -74.866 1.00 92.31 233 HIS A C 1
ATOM 1937 O O . HIS A 1 233 ? 24.365 28.861 -75.646 1.00 92.31 233 HIS A O 1
ATOM 1943 N N . LYS A 1 234 ? 23.391 30.122 -74.077 1.00 92.62 234 LYS A N 1
ATOM 1944 C CA . LYS A 1 234 ? 24.451 31.136 -74.069 1.00 92.62 234 LYS A CA 1
ATOM 1945 C C . LYS A 1 234 ? 25.684 30.596 -73.341 1.00 92.62 234 LYS A C 1
ATOM 1947 O O . LYS A 1 234 ? 25.687 30.431 -72.117 1.00 92.62 234 LYS A O 1
ATOM 1952 N N . ARG A 1 235 ? 26.728 30.313 -74.121 1.00 92.19 235 ARG A N 1
ATOM 1953 C CA . ARG A 1 235 ? 28.032 29.824 -73.662 1.00 92.19 235 ARG A CA 1
ATOM 1954 C C . ARG A 1 235 ? 29.038 30.975 -73.611 1.00 92.19 235 ARG A C 1
ATOM 1956 O O . ARG A 1 235 ? 29.047 31.842 -74.478 1.00 92.19 235 ARG A O 1
ATOM 1963 N N . THR A 1 236 ? 29.858 30.972 -72.570 1.00 93.06 236 THR A N 1
ATOM 1964 C CA . THR A 1 236 ? 31.012 31.864 -72.380 1.00 93.06 236 THR A CA 1
ATOM 1965 C C . THR A 1 236 ? 32.295 31.038 -72.450 1.00 93.06 236 THR A C 1
ATOM 1967 O O . THR A 1 236 ? 32.225 29.813 -72.546 1.00 93.06 236 THR A O 1
ATOM 1970 N N . SER A 1 237 ? 33.463 31.675 -72.355 1.00 93.19 237 SER A N 1
ATOM 1971 C CA . SER A 1 237 ? 34.765 30.986 -72.354 1.00 93.19 237 SER A CA 1
ATOM 1972 C C . SER A 1 237 ? 34.868 29.839 -71.334 1.00 93.19 237 SER A C 1
ATOM 1974 O O . SER A 1 237 ? 35.564 28.868 -71.594 1.00 93.19 237 SER A O 1
ATOM 1976 N N . SER A 1 238 ? 34.109 29.877 -70.231 1.00 90.81 238 SER A N 1
ATOM 1977 C CA . SER A 1 238 ? 34.004 28.785 -69.245 1.00 90.81 238 SER A CA 1
ATOM 1978 C C . SER A 1 238 ? 33.428 27.462 -69.772 1.00 90.81 238 SER A C 1
ATOM 1980 O O . SER A 1 238 ? 33.569 26.436 -69.114 1.00 90.81 238 SER A O 1
ATOM 1982 N N . ALA A 1 239 ? 32.754 27.464 -70.924 1.00 89.62 239 ALA A N 1
ATOM 1983 C CA . ALA A 1 239 ? 32.262 26.246 -71.565 1.00 89.62 239 ALA A CA 1
ATOM 1984 C C . ALA A 1 239 ? 33.261 25.639 -72.563 1.00 89.62 239 ALA A C 1
ATOM 1986 O O . ALA A 1 239 ? 33.009 24.552 -73.081 1.00 89.62 239 ALA A O 1
ATOM 1987 N N . VAL A 1 240 ? 34.365 26.338 -72.848 1.00 92.19 240 VAL A N 1
ATOM 1988 C CA . VAL A 1 240 ? 35.402 25.899 -73.785 1.00 92.19 240 VAL A CA 1
ATOM 1989 C C . VAL A 1 240 ? 36.575 25.336 -72.986 1.00 92.19 240 VAL A C 1
ATOM 1991 O O . VAL A 1 240 ? 37.403 26.076 -72.455 1.00 92.19 240 VAL A O 1
ATOM 1994 N N . TRP A 1 241 ? 36.641 24.009 -72.898 1.00 90.56 241 TRP A N 1
ATOM 1995 C CA . TRP A 1 241 ? 37.724 23.285 -72.234 1.00 90.56 241 TRP A CA 1
ATOM 1996 C C . TRP A 1 241 ? 38.719 22.770 -73.276 1.00 90.56 241 TRP A C 1
ATOM 1998 O O . TRP A 1 241 ? 38.334 22.064 -74.202 1.00 90.56 241 TRP A O 1
ATOM 2008 N N . HIS A 1 242 ? 39.997 23.127 -73.125 1.00 91.31 242 HIS A N 1
ATOM 2009 C CA . HIS A 1 242 ? 41.066 22.744 -74.062 1.00 91.31 242 HIS A CA 1
ATOM 2010 C C . HIS A 1 242 ? 41.775 21.439 -73.669 1.00 91.31 242 HIS A C 1
ATOM 2012 O O . HIS A 1 242 ? 42.530 20.881 -74.459 1.00 91.31 242 HIS A O 1
ATOM 2018 N N . SER A 1 243 ? 41.525 20.942 -72.457 1.00 89.12 243 SER A N 1
ATOM 2019 C CA . SER A 1 243 ? 41.997 19.633 -72.007 1.00 89.12 243 SER A CA 1
ATOM 2020 C C . SER A 1 243 ? 40.920 18.581 -72.281 1.00 89.12 243 SER A C 1
ATOM 2022 O O . SER A 1 243 ? 39.746 18.855 -72.010 1.00 89.12 243 SER A O 1
ATOM 2024 N N . PRO A 1 244 ? 41.277 17.381 -72.775 1.00 84.19 244 PRO A N 1
ATOM 2025 C CA . PRO A 1 244 ? 40.302 16.317 -72.977 1.00 84.19 244 PRO A CA 1
ATOM 2026 C C . PRO A 1 244 ? 39.671 15.911 -71.633 1.00 84.19 244 PRO A C 1
ATOM 2028 O O . PRO A 1 244 ? 40.362 15.929 -70.605 1.00 84.19 244 PRO A O 1
ATOM 2031 N N . PRO A 1 245 ? 38.377 15.534 -71.608 1.00 81.88 245 PRO A N 1
ATOM 2032 C CA . PRO A 1 245 ? 37.773 14.961 -70.411 1.00 81.88 245 PRO A CA 1
ATOM 2033 C C . PRO A 1 245 ? 38.567 13.718 -70.001 1.00 81.88 245 PRO A C 1
ATOM 2035 O O . PRO A 1 245 ? 39.111 13.013 -70.851 1.00 81.88 245 PRO A O 1
ATOM 2038 N N . LEU A 1 246 ? 38.670 13.455 -68.699 1.00 78.00 246 LEU A N 1
ATOM 2039 C CA . LEU A 1 246 ? 39.455 12.328 -68.200 1.00 78.00 246 LEU A CA 1
ATOM 2040 C C . LEU A 1 246 ? 38.818 11.012 -68.673 1.00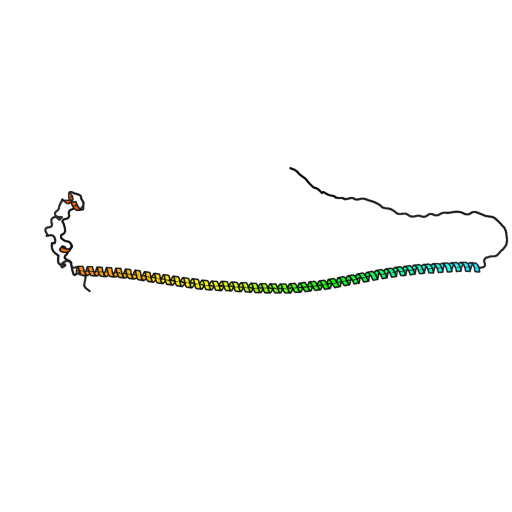 78.00 246 LEU A C 1
ATOM 2042 O O . LEU A 1 246 ? 37.822 10.566 -68.117 1.00 78.00 246 LEU A O 1
ATOM 2046 N N . GLN A 1 247 ? 39.397 10.403 -69.708 1.00 61.41 247 GLN A N 1
ATOM 2047 C CA . GLN A 1 247 ? 38.980 9.110 -70.267 1.00 61.41 247 GLN A CA 1
ATOM 2048 C C . GLN A 1 247 ? 39.723 7.925 -69.626 1.00 61.41 247 GLN A C 1
ATOM 2050 O O . GLN A 1 247 ? 39.662 6.811 -70.132 1.00 61.41 247 GLN A O 1
ATOM 2055 N N . SER A 1 248 ? 40.470 8.149 -68.540 1.00 53.25 248 SER A N 1
ATOM 2056 C CA . SER A 1 248 ? 41.330 7.129 -67.939 1.00 53.25 248 SER A CA 1
ATOM 2057 C C . SER A 1 248 ? 41.335 7.198 -66.417 1.00 53.25 248 SER A C 1
ATOM 2059 O O . SER A 1 248 ? 41.254 8.274 -65.814 1.00 53.25 248 SER A O 1
ATOM 2061 N N . THR A 1 249 ? 41.467 6.019 -65.810 1.00 54.72 249 THR A N 1
ATOM 2062 C CA . THR A 1 249 ? 41.756 5.810 -64.396 1.00 54.72 249 THR A CA 1
ATOM 2063 C C . THR A 1 249 ? 43.070 6.509 -64.046 1.00 54.72 249 THR A C 1
ATOM 2065 O O . THR A 1 249 ? 44.158 5.986 -64.293 1.00 54.72 249 THR A O 1
ATOM 2068 N N . ARG A 1 250 ? 43.006 7.716 -63.472 1.00 56.25 250 ARG A N 1
ATOM 2069 C CA . ARG A 1 250 ? 44.200 8.316 -62.868 1.00 56.25 250 ARG A CA 1
ATOM 2070 C C . ARG A 1 250 ? 44.641 7.424 -61.710 1.00 56.25 250 ARG A C 1
ATOM 2072 O O . ARG A 1 250 ? 43.902 7.273 -60.743 1.00 56.25 250 ARG A O 1
ATOM 2079 N N . VAL A 1 251 ? 45.840 6.849 -61.812 1.00 52.69 251 VAL A N 1
ATOM 2080 C CA . VAL A 1 251 ? 46.516 6.193 -60.685 1.00 52.69 251 VAL A CA 1
ATOM 2081 C C . VAL A 1 251 ? 46.562 7.206 -59.530 1.00 52.69 251 VAL A C 1
ATOM 2083 O O . VAL A 1 251 ? 46.961 8.354 -59.764 1.00 52.69 251 VAL A O 1
ATOM 2086 N N . PRO A 1 252 ? 46.129 6.852 -58.307 1.00 54.06 252 PRO A N 1
ATOM 2087 C CA . PRO A 1 252 ? 46.086 7.777 -57.179 1.00 54.06 252 PRO A CA 1
ATOM 2088 C C . PRO A 1 252 ? 47.514 8.044 -56.684 1.00 54.06 252 PRO A C 1
ATOM 2090 O O . PRO A 1 252 ? 47.986 7.430 -55.737 1.00 54.06 252 PRO A O 1
ATOM 2093 N N . GLY A 1 253 ? 48.236 8.929 -57.372 1.00 52.78 253 GLY A N 1
ATOM 2094 C CA . GLY A 1 253 ? 49.649 9.210 -57.097 1.00 52.78 253 GLY A CA 1
ATOM 2095 C C . GLY A 1 253 ? 50.009 10.686 -56.932 1.00 52.78 253 GLY A C 1
ATOM 2096 O O . GLY A 1 253 ? 51.179 10.983 -56.739 1.00 52.78 253 GLY A O 1
ATOM 2097 N N . SER A 1 254 ? 49.057 11.628 -57.010 1.00 51.66 254 SER A N 1
ATOM 2098 C CA . SER A 1 254 ? 49.391 13.068 -57.067 1.00 51.66 254 SER A CA 1
ATOM 2099 C C . SER A 1 254 ? 48.730 13.960 -56.007 1.00 51.66 254 SER A C 1
ATOM 2101 O O . SER A 1 254 ? 49.051 15.144 -55.951 1.00 51.66 254 SER A O 1
ATOM 2103 N N . LEU A 1 255 ? 47.840 13.446 -55.154 1.00 49.81 255 LEU A N 1
ATOM 2104 C CA . LEU A 1 255 ? 47.256 14.211 -54.042 1.00 49.81 255 LEU A CA 1
ATOM 2105 C C . LEU A 1 255 ? 47.377 13.383 -52.761 1.00 49.81 255 LEU A C 1
ATOM 2107 O O . LEU A 1 255 ? 46.547 12.533 -52.454 1.00 49.81 255 LEU A O 1
ATOM 2111 N N . THR A 1 256 ? 48.478 13.595 -52.047 1.00 44.91 256 THR A N 1
ATOM 2112 C CA . THR A 1 256 ? 48.823 12.906 -50.805 1.00 44.91 256 THR A CA 1
ATOM 2113 C C . THR A 1 256 ? 47.970 13.415 -49.644 1.00 44.91 256 THR A C 1
ATOM 2115 O O . THR A 1 256 ? 48.343 14.359 -48.955 1.00 44.91 256 THR A O 1
ATOM 2118 N N . TYR A 1 257 ? 46.854 12.744 -49.377 1.00 51.78 257 TYR A N 1
ATOM 2119 C CA . TYR A 1 257 ? 46.414 12.521 -48.000 1.00 51.78 257 TYR A CA 1
ATOM 2120 C C . TYR A 1 257 ? 46.676 11.048 -47.695 1.00 51.78 257 TYR A C 1
ATOM 2122 O O . TYR A 1 257 ? 45.879 10.169 -48.013 1.00 51.78 257 TYR A O 1
ATOM 2130 N N . SER A 1 258 ? 47.869 10.766 -47.176 1.00 56.28 258 SER A N 1
ATOM 2131 C CA . SER A 1 258 ? 48.279 9.427 -46.760 1.00 56.28 258 SER A CA 1
ATOM 2132 C C . SER A 1 258 ? 47.717 9.134 -45.369 1.00 56.28 258 SER A C 1
ATOM 2134 O O . SER A 1 258 ? 48.193 9.716 -44.389 1.00 56.28 258 SER A O 1
ATOM 2136 N N . LEU A 1 259 ? 46.746 8.221 -45.258 1.00 60.56 259 LEU A N 1
ATOM 2137 C CA . LEU A 1 259 ? 46.492 7.551 -43.980 1.00 60.56 259 LEU A CA 1
ATOM 2138 C C . LEU A 1 259 ? 47.748 6.733 -43.640 1.00 60.56 259 LEU A C 1
ATOM 2140 O O . LEU A 1 259 ? 48.159 5.860 -44.410 1.00 60.56 259 LEU A O 1
ATOM 2144 N N . LYS A 1 260 ? 48.404 7.062 -42.522 1.00 56.88 260 LYS A N 1
ATOM 2145 C CA . LYS A 1 260 ? 49.570 6.319 -42.026 1.00 56.88 260 LYS A CA 1
ATOM 2146 C C . LYS A 1 260 ? 49.115 4.918 -41.627 1.00 56.88 260 LYS A C 1
ATOM 2148 O O . LYS A 1 260 ? 48.218 4.784 -40.801 1.00 56.88 260 LYS A O 1
ATOM 2153 N N . LYS A 1 261 ? 49.736 3.899 -42.225 1.00 50.56 261 LYS A N 1
ATOM 2154 C CA . LYS A 1 261 ? 49.602 2.511 -41.778 1.00 50.56 261 LYS A CA 1
ATOM 2155 C C . LYS A 1 261 ? 50.252 2.393 -40.397 1.00 50.56 261 LYS A C 1
ATOM 2157 O O . LYS A 1 261 ? 51.417 2.767 -40.264 1.00 50.56 261 LYS A O 1
ATOM 2162 N N . TYR A 1 262 ? 49.498 1.917 -39.415 1.00 46.97 262 TYR A N 1
ATOM 2163 C CA . TYR A 1 262 ? 50.005 1.398 -38.146 1.00 46.97 262 TYR A CA 1
ATOM 2164 C C . TYR A 1 262 ? 49.694 -0.092 -38.091 1.00 46.97 262 TYR A C 1
ATOM 2166 O O . TYR A 1 262 ? 48.611 -0.462 -38.602 1.00 46.97 262 TYR A O 1
#

Secondary structure (DSSP, 8-state):
-----------------------------------------------PPPHHHHHHHHHHHHHHHHHHHHHHHHHHHHHHHHHHHHHHHHHHHHHHHHHHHHHHHHHHHHHHHHHHHHHHHHHHHHHHHHHHHHHHHHHHHHHHHHHHHHHHHHHHHHHHHHHHHHHHHHHHHHHHHHHHHHHHHHHHHHHHHHHHHHHHHHHHS---HHHHH-PPPP--HHHHHT---HHHH---GGG---SPP--S---S-SS---PPP-

Foldseek 3Di:
DDDDDDDDDDDDDDDDDDDDDDDDDDDDDDDDDDDDDDDDDDDDDDDDDDPVVVVVVVVVVVVVVVVVVVVVVVVVVVVVVVVVVVVVVVVVVVVVVVVVVVVVVVVVVVVVVVVVVVVVVVVVVVVVVVVVVVVVVVVVVVVVVVVVVVVVVVVVVVVVVVVVVVVVVVVVVVVVVVVVVVVVVVVVVVVVVVVVVVVVCCVVVPDFCCVVPNDDDDDQPCVVVVDDDPVSPDDDCVVDDPDDDPPDDDDPDDDDPDDDDD

pLDDT: mean 77.6, std 21.32, range [27.36, 97.19]